Protein AF-A0A2V6X516-F1 (afdb_monomer)

Nearest PDB structures (foldseek):
  6azo-assembly1_D  TM=8.267E-01  e=1.618E-08  Rhizobium johnstonii 3841
  6azs-assembly1_A  TM=8.237E-01  e=2.943E-08  Rhizobium johnstonii 3841
  6azn-assembly1_C  TM=8.284E-01  e=4.102E-08  Rhizobium johnstonii 3841
  6azn-assembly1_B  TM=8.253E-01  e=7.971E-08  Rhizobium johnstonii 3841
  5bk6-assembly1_A  TM=8.211E-01  e=1.449E-07  Rhizobium johnstonii 3841

Solvent-accessible surface area (backbone atoms only — not comparable to full-atom values): 12148 Å² total; per-residue (Å²): 136,88,86,87,83,84,89,81,92,79,94,76,87,80,86,65,85,78,82,83,74,81,76,78,82,71,78,49,97,80,75,61,76,82,83,73,79,81,74,84,72,83,84,70,87,85,58,98,74,64,56,73,72,60,74,74,65,58,70,49,44,68,58,53,41,54,51,52,52,54,33,55,76,69,70,44,93,57,78,45,72,31,56,32,37,41,89,92,57,67,47,71,53,45,94,94,26,32,22,61,30,79,44,64,90,93,54,80,63,40,89,81,27,27,33,61,44,19,39,62,97,38,74,46,25,48,73,55,78,91,66,53,73,56,98,90,34,56,74,47,66,16,53,47,54,24,56,52,52,91,39,66,49,60,61,59,38,52,77,67,69,57,55,65,68,89,87,85,82,71,47,63,89,46,30,44,42,37,26,52,52,53,35,49,80,69,69,40,79

Mean predicted aligned error: 13.19 Å

Sequence (189 aa):
MTGGRRRWAGAMGATGPVPVTWRRIAMRPDGAQPRWGSARVPRGPNVPHRTRPAPPALEIVPVIRGLLDLFRAKRLPVMFTEFAYSPGAPVLIGRLHPEHLPAPPGAPRGFGLPSSSCLEGTPSAETVPALAPGPDEPVFRKRGYDGFAGTSLDGALRARGVTSLIVTGTMTDICVLATVIGALHREYR

Structure (mmCIF, N/CA/C/O backbone):
data_AF-A0A2V6X516-F1
#
_entry.id   AF-A0A2V6X516-F1
#
loop_
_atom_site.group_PDB
_atom_site.id
_atom_site.type_symbol
_atom_site.label_atom_id
_atom_site.label_alt_id
_atom_site.label_comp_id
_atom_site.label_asym_id
_atom_site.label_entity_id
_atom_site.label_seq_id
_atom_site.pdbx_PDB_ins_code
_atom_site.Cartn_x
_atom_site.Cartn_y
_atom_site.Cartn_z
_atom_site.occupancy
_atom_site.B_iso_or_equiv
_atom_site.auth_seq_id
_atom_site.auth_comp_id
_atom_site.auth_asym_id
_atom_site.auth_atom_id
_atom_site.pdbx_PDB_model_num
ATOM 1 N N . MET A 1 1 ? 14.926 -26.687 69.542 1.00 38.06 1 MET A N 1
ATOM 2 C CA . MET A 1 1 ? 13.502 -26.331 69.360 1.00 38.06 1 MET A CA 1
ATOM 3 C C . MET A 1 1 ? 13.361 -25.684 67.982 1.00 38.06 1 MET A C 1
ATOM 5 O O . MET A 1 1 ? 13.678 -24.519 67.838 1.00 38.06 1 MET A O 1
ATOM 9 N N . THR A 1 2 ? 13.307 -26.437 66.880 1.00 33.22 2 THR A N 1
ATOM 10 C CA . THR A 1 2 ? 12.115 -27.083 66.282 1.00 33.22 2 THR A CA 1
ATOM 11 C C . THR A 1 2 ? 10.932 -26.134 66.093 1.00 33.22 2 THR A C 1
ATOM 13 O O . THR A 1 2 ? 10.251 -25.795 67.053 1.00 33.22 2 THR A O 1
ATOM 16 N N . GLY A 1 3 ? 10.653 -25.786 64.836 1.00 30.47 3 GLY A N 1
ATOM 17 C CA . GLY A 1 3 ? 9.454 -25.058 64.427 1.00 30.47 3 GLY A CA 1
ATOM 18 C C . GLY A 1 3 ? 9.331 -25.000 62.907 1.00 30.47 3 GLY A C 1
ATOM 19 O O . GLY A 1 3 ? 9.413 -23.932 62.319 1.00 30.47 3 GLY A O 1
ATOM 20 N N . GLY A 1 4 ? 9.213 -26.161 62.259 1.00 33.81 4 GLY A N 1
ATOM 21 C CA . GLY A 1 4 ? 8.954 -26.243 60.823 1.00 33.81 4 GLY A CA 1
ATOM 22 C C . GLY A 1 4 ? 7.476 -26.060 60.475 1.00 33.81 4 GLY A 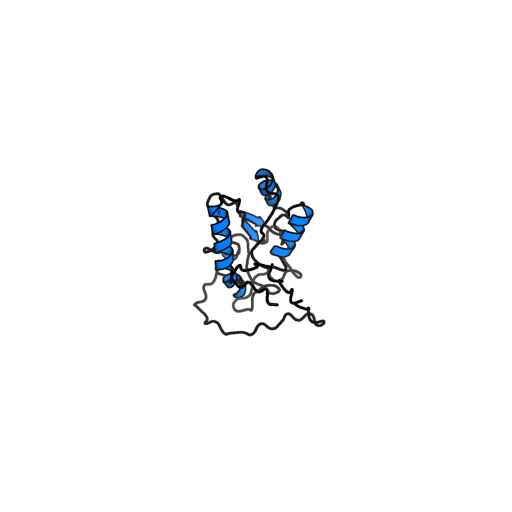C 1
ATOM 23 O O . GLY A 1 4 ? 6.601 -26.339 61.291 1.00 33.81 4 GLY A O 1
ATOM 24 N N . ARG A 1 5 ? 7.203 -25.707 59.216 1.00 33.00 5 ARG A N 1
ATOM 25 C CA . ARG A 1 5 ? 6.051 -26.212 58.454 1.00 33.00 5 ARG A CA 1
ATOM 26 C C . ARG A 1 5 ? 6.356 -26.131 56.952 1.00 33.00 5 ARG A C 1
ATOM 28 O O . ARG A 1 5 ? 6.861 -25.134 56.457 1.00 33.00 5 ARG A O 1
ATOM 35 N N . ARG A 1 6 ? 6.126 -27.258 56.275 1.00 34.84 6 ARG A N 1
ATOM 36 C CA . ARG A 1 6 ? 6.334 -27.516 54.839 1.00 34.84 6 ARG A CA 1
ATOM 37 C C . ARG A 1 6 ? 5.161 -26.981 53.995 1.00 34.84 6 ARG A C 1
ATOM 39 O O . ARG A 1 6 ? 4.090 -26.768 54.559 1.00 34.84 6 ARG A O 1
ATOM 46 N N . ARG A 1 7 ? 5.354 -27.086 52.660 1.00 30.39 7 ARG A N 1
ATOM 47 C CA . ARG A 1 7 ? 4.368 -27.355 51.571 1.00 30.39 7 ARG A CA 1
ATOM 48 C C . ARG A 1 7 ? 3.740 -26.080 50.949 1.00 30.39 7 ARG A C 1
ATOM 50 O O . ARG A 1 7 ? 3.438 -25.168 51.695 1.00 30.39 7 ARG A O 1
ATOM 57 N N . TRP A 1 8 ? 3.535 -25.890 49.634 1.00 24.59 8 TRP A N 1
ATOM 58 C CA . TRP A 1 8 ? 3.451 -26.740 48.427 1.00 24.59 8 TRP A CA 1
ATOM 59 C C . TRP A 1 8 ? 3.926 -25.986 47.161 1.00 24.59 8 TRP A C 1
ATOM 61 O O . TRP A 1 8 ? 3.957 -24.760 47.135 1.00 24.59 8 TRP A O 1
ATOM 71 N N . ALA A 1 9 ? 4.229 -26.746 46.104 1.00 33.12 9 ALA A N 1
ATOM 72 C CA . ALA A 1 9 ? 4.441 -26.282 44.734 1.00 33.12 9 ALA A CA 1
ATOM 73 C C . ALA A 1 9 ? 3.204 -25.590 44.126 1.00 33.12 9 ALA A C 1
ATOM 75 O O . ALA A 1 9 ? 2.074 -26.012 44.361 1.00 33.12 9 ALA A O 1
ATOM 76 N N . GLY A 1 10 ? 3.444 -24.589 43.276 1.00 25.62 10 GLY A N 1
ATOM 77 C CA . GLY A 1 10 ? 2.446 -23.961 42.415 1.00 25.62 10 GLY A CA 1
ATOM 78 C C . GLY A 1 10 ? 3.131 -23.323 41.210 1.00 25.62 10 GLY A C 1
ATOM 79 O O . GLY A 1 10 ? 3.812 -22.310 41.338 1.00 25.62 10 GLY A O 1
ATOM 80 N N . ALA A 1 11 ? 2.984 -23.955 40.049 1.00 35.28 11 ALA A N 1
ATOM 81 C CA . ALA A 1 11 ? 3.363 -23.399 38.763 1.00 35.28 11 ALA A CA 1
ATOM 82 C C . ALA A 1 11 ? 2.444 -22.218 38.424 1.00 35.28 11 ALA A C 1
ATOM 84 O O . ALA A 1 11 ? 1.234 -22.400 38.346 1.00 35.28 11 ALA A O 1
ATOM 85 N N . MET A 1 12 ? 3.011 -21.040 38.169 1.00 28.19 12 MET A N 1
ATOM 86 C CA . MET A 1 12 ? 2.361 -19.986 37.390 1.00 28.19 12 MET A CA 1
ATOM 87 C C . MET A 1 12 ? 3.425 -19.299 36.539 1.00 28.19 12 MET A C 1
ATOM 89 O O . MET A 1 12 ? 4.363 -18.690 37.050 1.00 28.19 12 MET A O 1
ATOM 93 N N . GLY A 1 13 ? 3.300 -19.487 35.225 1.00 29.80 13 GLY A N 1
ATOM 94 C CA . GLY A 1 13 ? 4.171 -18.900 34.222 1.00 29.80 13 GLY A CA 1
ATOM 95 C C . GLY A 1 13 ? 4.079 -17.381 34.252 1.00 29.80 13 GLY A C 1
ATOM 96 O O . GLY A 1 13 ? 3.018 -16.806 34.025 1.00 29.80 13 GLY A O 1
ATOM 97 N N . ALA A 1 14 ? 5.214 -16.737 34.501 1.00 29.64 14 ALA A N 1
ATOM 98 C CA . ALA A 1 14 ? 5.378 -15.322 34.243 1.00 29.64 14 ALA A CA 1
ATOM 99 C C . ALA A 1 14 ? 5.600 -15.132 32.736 1.00 29.64 14 ALA A C 1
ATOM 101 O O . ALA A 1 14 ? 6.703 -15.315 32.221 1.00 29.64 14 ALA A O 1
ATOM 102 N N . THR A 1 15 ? 4.539 -14.772 32.017 1.00 34.28 15 THR A N 1
ATOM 103 C CA . THR A 1 15 ? 4.627 -14.127 30.704 1.00 34.28 15 THR A CA 1
ATOM 104 C C . THR A 1 15 ? 5.209 -12.727 30.893 1.00 34.28 15 THR A C 1
ATOM 106 O O . THR A 1 15 ? 4.479 -11.748 31.035 1.00 34.28 15 THR A O 1
ATOM 109 N N . GLY A 1 16 ? 6.537 -12.640 30.953 1.00 27.16 16 GLY A N 1
ATOM 110 C CA . GLY A 1 16 ? 7.256 -11.388 30.731 1.00 27.16 16 GLY A CA 1
ATOM 111 C C . GLY A 1 16 ? 7.340 -11.085 29.229 1.00 27.16 16 GLY A C 1
ATOM 112 O O . GLY A 1 16 ? 7.326 -12.020 28.422 1.00 27.16 16 GLY A O 1
ATOM 113 N N . PRO A 1 17 ? 7.419 -9.807 28.818 1.00 28.52 17 PRO A N 1
ATOM 114 C CA . PRO A 1 17 ? 7.632 -9.461 27.420 1.00 28.52 17 PRO A CA 1
ATOM 115 C C . PRO A 1 17 ? 8.964 -10.052 26.950 1.00 28.52 17 PRO A C 1
ATOM 117 O O . PRO A 1 17 ? 10.015 -9.794 27.536 1.00 28.52 17 PRO A O 1
ATOM 120 N N . VAL A 1 18 ? 8.915 -10.858 25.889 1.00 26.59 18 VAL A N 1
ATOM 121 C CA . VAL A 1 18 ? 10.116 -11.335 25.200 1.00 26.59 18 VAL A CA 1
ATOM 122 C C . VAL A 1 18 ? 10.812 -10.102 24.618 1.00 26.59 18 VAL A C 1
ATOM 124 O O . VAL A 1 18 ? 10.198 -9.396 23.813 1.00 26.59 18 VAL A O 1
ATOM 127 N N . PRO A 1 19 ? 12.060 -9.789 25.006 1.00 21.89 19 PRO A N 1
ATOM 128 C CA . PRO A 1 19 ? 12.754 -8.641 24.452 1.00 21.89 19 PRO A CA 1
ATOM 129 C C . PRO A 1 19 ? 13.038 -8.912 22.972 1.00 21.89 19 PRO A C 1
ATOM 131 O O . PRO A 1 19 ? 13.861 -9.762 22.624 1.00 21.89 19 PRO A O 1
ATOM 134 N N . VAL A 1 20 ? 12.357 -8.178 22.089 1.00 23.97 20 VAL A N 1
ATOM 135 C CA . VAL A 1 20 ? 12.722 -8.100 20.673 1.00 23.97 20 VAL A CA 1
ATOM 136 C C . VAL A 1 20 ? 14.050 -7.354 20.612 1.00 23.97 20 VAL A C 1
ATOM 138 O O . VAL A 1 20 ? 14.120 -6.128 20.675 1.00 23.97 20 VAL A O 1
ATOM 141 N N . THR A 1 21 ? 15.138 -8.115 20.568 1.00 20.05 21 THR A N 1
ATOM 142 C CA . THR A 1 21 ? 16.471 -7.573 20.338 1.00 20.05 21 THR A CA 1
ATOM 143 C C . THR A 1 21 ? 16.553 -7.131 18.883 1.00 20.05 21 THR A C 1
ATOM 145 O O . THR A 1 21 ? 16.618 -7.941 17.960 1.00 20.05 21 THR A O 1
ATOM 148 N N . TRP A 1 22 ? 16.540 -5.816 18.670 1.00 20.36 22 TRP A N 1
ATOM 149 C CA . TRP A 1 22 ? 16.848 -5.201 17.386 1.00 20.36 22 TRP A CA 1
ATOM 150 C C . TRP A 1 22 ? 18.285 -5.566 16.998 1.00 20.36 22 TRP A C 1
ATOM 152 O O . TRP A 1 22 ? 19.245 -4.940 17.451 1.00 20.36 22 TRP A O 1
ATOM 162 N N . ARG A 1 23 ? 18.472 -6.589 16.156 1.00 19.64 23 ARG A N 1
ATOM 163 C CA . ARG A 1 23 ? 19.748 -6.758 15.455 1.00 19.64 23 ARG A CA 1
ATOM 164 C C . ARG A 1 23 ? 19.853 -5.618 14.452 1.00 19.64 23 ARG A C 1
ATOM 166 O O . ARG A 1 23 ? 19.222 -5.645 13.403 1.00 19.64 23 ARG A O 1
ATOM 173 N N . ARG A 1 24 ? 20.638 -4.601 14.809 1.00 20.72 24 ARG A N 1
ATOM 174 C CA . ARG A 1 24 ? 21.090 -3.528 13.920 1.00 20.72 24 ARG A CA 1
ATOM 175 C C . ARG A 1 24 ? 21.646 -4.172 12.642 1.00 20.72 24 ARG A C 1
ATOM 177 O O . ARG A 1 24 ? 22.751 -4.709 12.660 1.00 20.72 24 ARG A O 1
ATOM 184 N N . ILE A 1 25 ? 20.885 -4.143 11.547 1.00 26.91 25 ILE A N 1
ATOM 185 C CA . ILE A 1 25 ? 21.425 -4.395 10.209 1.00 26.91 25 ILE A CA 1
ATOM 186 C C . ILE A 1 25 ? 22.250 -3.150 9.889 1.00 26.91 25 ILE A C 1
ATOM 188 O O . ILE A 1 25 ? 21.736 -2.146 9.408 1.00 26.91 25 ILE A O 1
ATOM 192 N N . ALA A 1 26 ? 23.517 -3.164 10.299 1.00 23.41 26 ALA A N 1
ATOM 193 C CA . ALA A 1 26 ? 24.451 -2.114 9.940 1.00 23.41 26 ALA A CA 1
ATOM 194 C C . ALA A 1 26 ? 24.640 -2.152 8.418 1.00 23.41 26 ALA A C 1
ATOM 196 O O . ALA A 1 26 ? 25.063 -3.174 7.873 1.00 23.41 26 ALA A O 1
ATOM 197 N N . MET A 1 27 ? 24.325 -1.047 7.738 1.00 23.45 27 MET A N 1
ATOM 198 C CA . MET A 1 27 ? 24.810 -0.827 6.378 1.00 23.45 27 MET A CA 1
ATOM 199 C C . MET A 1 27 ? 26.336 -0.847 6.426 1.00 23.45 27 MET A C 1
ATOM 201 O O . MET A 1 27 ? 26.950 -0.175 7.260 1.00 23.45 27 MET A O 1
ATOM 205 N N . ARG A 1 28 ? 26.953 -1.646 5.557 1.00 25.86 28 ARG A N 1
ATOM 206 C CA . ARG A 1 28 ? 28.399 -1.588 5.359 1.00 25.86 28 ARG A CA 1
ATOM 207 C C . ARG A 1 28 ? 28.744 -0.204 4.785 1.00 25.86 28 ARG A C 1
ATOM 209 O O . ARG A 1 28 ? 27.983 0.312 3.965 1.00 25.86 28 ARG A O 1
ATOM 216 N N . PRO A 1 29 ? 29.880 0.397 5.175 1.00 26.97 29 PRO A N 1
ATOM 217 C CA . PRO A 1 29 ? 30.290 1.720 4.693 1.00 26.97 29 PRO A CA 1
ATOM 218 C C . PRO A 1 29 ? 30.561 1.778 3.174 1.00 26.97 29 PRO A C 1
ATOM 220 O O . PRO A 1 29 ? 30.791 2.857 2.644 1.00 26.97 29 PRO A O 1
ATOM 223 N N . ASP A 1 30 ? 30.510 0.641 2.472 1.00 36.25 30 ASP A N 1
ATOM 224 C CA . ASP A 1 30 ? 30.672 0.501 1.020 1.00 36.25 30 ASP A CA 1
ATOM 225 C C . ASP A 1 30 ? 29.344 0.582 0.230 1.00 36.25 30 ASP A C 1
ATOM 227 O O . ASP A 1 30 ? 29.356 0.491 -0.997 1.00 36.25 30 ASP A O 1
ATOM 231 N N . GLY A 1 31 ? 28.193 0.745 0.900 1.00 32.41 31 GLY A N 1
ATOM 232 C CA . GLY A 1 31 ? 26.881 0.840 0.245 1.00 32.41 31 GLY A CA 1
ATOM 233 C C . GLY A 1 31 ? 26.399 -0.461 -0.414 1.00 32.41 31 GLY A C 1
ATOM 234 O O . GLY A 1 31 ? 25.377 -0.460 -1.102 1.00 32.41 31 GLY A O 1
ATOM 235 N N . ALA A 1 32 ? 27.096 -1.584 -0.209 1.00 30.55 32 ALA A N 1
ATOM 236 C CA . ALA A 1 32 ? 26.702 -2.866 -0.773 1.00 30.55 32 ALA A CA 1
ATOM 237 C C . ALA A 1 32 ? 25.603 -3.526 0.078 1.00 30.55 32 ALA A C 1
ATOM 239 O O . ALA A 1 32 ? 25.785 -3.806 1.266 1.00 30.55 32 ALA A O 1
ATOM 240 N N . GLN A 1 33 ? 24.464 -3.825 -0.554 1.00 38.44 33 GLN A N 1
ATOM 241 C CA . GLN A 1 33 ? 23.418 -4.669 0.031 1.00 38.44 33 GLN A CA 1
ATOM 242 C C . GLN A 1 33 ? 23.998 -6.052 0.395 1.00 38.44 33 GLN A C 1
ATOM 244 O O . GLN A 1 33 ? 24.842 -6.577 -0.345 1.00 38.44 33 GLN A O 1
ATOM 249 N N . PRO A 1 34 ? 23.567 -6.679 1.506 1.00 32.03 34 PRO A N 1
ATOM 250 C CA . PRO A 1 34 ? 24.031 -8.012 1.868 1.00 32.03 34 PRO A CA 1
ATOM 251 C C . PRO A 1 34 ? 23.722 -9.008 0.742 1.00 32.03 34 PRO A C 1
ATOM 253 O O . PRO A 1 34 ? 22.620 -9.044 0.193 1.00 32.03 34 PRO A O 1
ATOM 256 N N . ARG A 1 35 ? 24.714 -9.830 0.384 1.00 26.64 35 ARG A N 1
ATOM 257 C CA . ARG A 1 35 ? 24.535 -10.911 -0.591 1.00 26.64 35 ARG A CA 1
ATOM 258 C C . ARG A 1 35 ? 23.676 -12.005 0.038 1.00 26.64 35 ARG A C 1
ATOM 260 O O . ARG A 1 35 ? 24.178 -12.837 0.788 1.00 26.64 35 ARG A O 1
ATOM 267 N N . TRP A 1 36 ? 22.387 -12.000 -0.276 1.0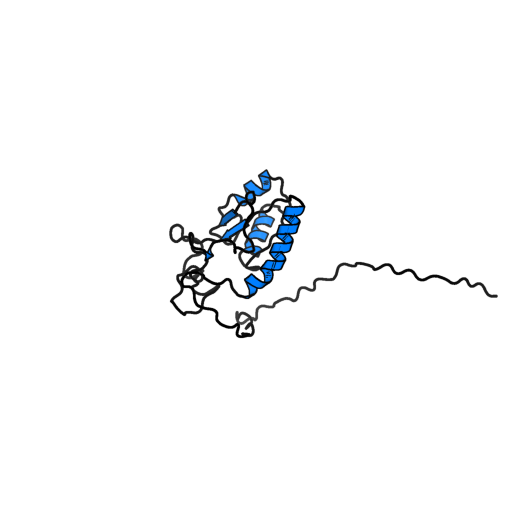0 35.69 36 TRP A N 1
ATOM 268 C CA . TRP A 1 36 ? 21.479 -13.092 0.055 1.00 35.69 36 TRP A CA 1
ATOM 269 C C . TRP A 1 36 ? 21.910 -14.344 -0.714 1.00 35.69 36 TRP A C 1
ATOM 271 O O . TRP A 1 36 ? 21.997 -14.328 -1.944 1.00 35.69 36 TRP A O 1
ATOM 281 N N . GLY A 1 37 ? 22.241 -15.415 0.010 1.00 26.86 37 GLY A N 1
ATOM 282 C CA . GLY A 1 37 ? 22.649 -16.685 -0.581 1.00 26.86 37 GLY A CA 1
ATOM 283 C C . GLY A 1 37 ? 21.589 -17.189 -1.558 1.00 26.86 37 GLY A C 1
ATOM 284 O O . GLY A 1 37 ? 20.434 -17.394 -1.193 1.00 26.86 37 GLY A O 1
ATOM 285 N N . SER A 1 38 ? 21.974 -17.377 -2.819 1.00 31.70 38 SER A N 1
ATOM 286 C CA . SER A 1 38 ? 21.095 -17.891 -3.862 1.00 31.70 38 SER A CA 1
ATOM 287 C C . SER A 1 38 ? 20.866 -19.392 -3.666 1.00 31.70 38 SER A C 1
ATOM 289 O O . SER A 1 38 ? 21.547 -20.217 -4.281 1.00 31.70 38 SER A O 1
ATOM 291 N N . ALA A 1 39 ? 19.898 -19.772 -2.835 1.00 29.33 39 ALA A N 1
ATOM 292 C CA . ALA A 1 39 ? 19.296 -21.091 -2.970 1.00 29.33 39 ALA A CA 1
ATOM 293 C C . ALA A 1 39 ? 18.540 -21.111 -4.310 1.00 29.33 39 ALA A C 1
ATOM 295 O O . ALA A 1 39 ? 17.608 -20.336 -4.532 1.00 29.33 39 ALA A O 1
ATOM 296 N N . ARG A 1 40 ? 19.000 -21.940 -5.255 1.00 27.33 40 ARG A N 1
ATOM 297 C CA . ARG A 1 40 ? 18.367 -22.109 -6.569 1.00 27.33 40 ARG A CA 1
ATOM 298 C C . ARG A 1 40 ? 16.970 -22.705 -6.376 1.00 27.33 40 ARG A C 1
ATOM 300 O O . ARG A 1 40 ? 16.833 -23.907 -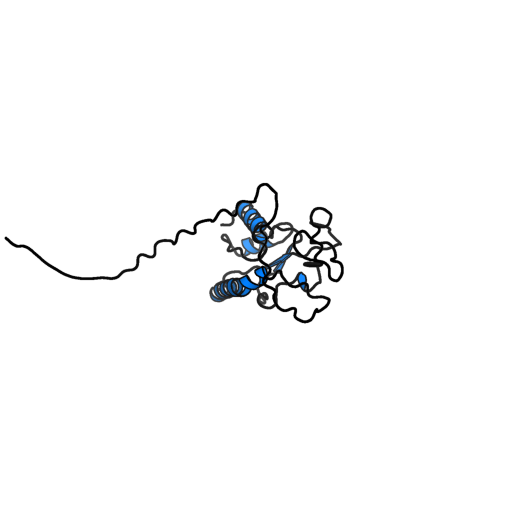6.186 1.00 27.33 40 ARG A O 1
ATOM 307 N N . VAL A 1 41 ? 15.939 -21.869 -6.449 1.00 37.06 41 VAL A N 1
ATOM 308 C CA . VAL A 1 41 ? 14.550 -22.327 -6.581 1.00 37.06 41 VAL A CA 1
ATOM 309 C C . VAL A 1 41 ? 14.345 -22.832 -8.020 1.00 37.06 41 VAL A C 1
ATOM 311 O O . VAL A 1 41 ? 14.756 -22.129 -8.952 1.00 37.06 41 VAL A O 1
ATOM 314 N N . PRO A 1 42 ? 13.742 -24.017 -8.245 1.00 28.92 42 PRO A N 1
ATOM 315 C CA . PRO A 1 42 ? 13.480 -24.529 -9.589 1.00 28.92 42 PRO A CA 1
ATOM 316 C C . PRO A 1 42 ? 12.663 -23.536 -10.429 1.00 28.92 42 PRO A C 1
ATOM 318 O O . PRO A 1 42 ? 11.680 -22.959 -9.958 1.00 28.92 42 PRO A O 1
ATOM 321 N N . ARG A 1 43 ? 13.078 -23.320 -11.682 1.00 33.22 43 ARG A N 1
ATOM 322 C CA . ARG A 1 43 ? 12.382 -22.437 -12.628 1.00 33.22 43 ARG A CA 1
ATOM 323 C C . ARG A 1 43 ? 11.125 -23.141 -13.149 1.00 33.22 43 ARG A C 1
ATOM 325 O O . ARG A 1 43 ? 11.236 -24.093 -13.912 1.00 33.22 43 ARG A O 1
ATOM 332 N N . GLY A 1 44 ? 9.947 -22.668 -12.744 1.00 35.28 44 GLY A N 1
ATOM 333 C CA . GLY A 1 44 ? 8.682 -22.992 -13.416 1.00 35.28 44 GLY A CA 1
ATOM 334 C C . GLY A 1 44 ? 8.556 -22.277 -14.774 1.00 35.28 44 GLY A C 1
ATOM 335 O O . GLY A 1 44 ? 9.359 -21.383 -15.062 1.00 35.28 44 GLY A O 1
ATOM 336 N N . PRO A 1 45 ? 7.576 -22.653 -15.617 1.00 30.75 45 PRO A N 1
ATOM 337 C CA . PRO A 1 45 ? 7.423 -22.103 -16.962 1.00 30.75 45 PRO A CA 1
ATOM 338 C C . PRO A 1 45 ? 7.208 -20.582 -16.945 1.00 30.75 45 PRO A C 1
ATOM 340 O O . PRO A 1 45 ? 6.468 -20.036 -16.127 1.00 30.75 45 PRO A O 1
ATOM 343 N N . ASN A 1 46 ? 7.899 -19.904 -17.860 1.00 35.81 46 ASN A N 1
ATOM 344 C CA . ASN A 1 46 ? 7.935 -18.452 -17.996 1.00 35.81 46 ASN A CA 1
ATOM 345 C C . ASN A 1 46 ? 6.638 -17.963 -18.669 1.00 35.81 46 ASN A C 1
ATOM 347 O O . ASN A 1 46 ? 6.436 -18.223 -19.852 1.00 35.81 46 ASN A O 1
ATOM 351 N N . VAL A 1 47 ? 5.752 -17.282 -17.933 1.00 35.62 47 VAL A N 1
ATOM 352 C CA . VAL A 1 47 ? 4.516 -16.695 -18.489 1.00 35.62 47 VAL A CA 1
ATOM 353 C C . VAL A 1 47 ? 4.759 -15.202 -18.757 1.00 35.62 47 VAL A C 1
ATOM 355 O O . VAL A 1 47 ? 5.082 -14.476 -17.815 1.00 35.62 47 VAL A O 1
ATOM 358 N N . PRO A 1 48 ? 4.602 -14.711 -20.002 1.00 34.84 48 PRO A N 1
ATOM 359 C CA . PRO A 1 48 ? 5.205 -13.452 -20.463 1.00 34.84 48 PRO A CA 1
ATOM 360 C C . PRO A 1 48 ? 4.701 -12.145 -19.816 1.00 34.84 48 PRO A C 1
ATOM 362 O O . PRO A 1 48 ? 5.292 -11.097 -20.063 1.00 34.84 48 PRO A O 1
ATOM 365 N N . HIS A 1 49 ? 3.691 -12.172 -18.939 1.00 39.75 49 HIS A N 1
ATOM 366 C CA . HIS A 1 49 ? 3.096 -10.955 -18.353 1.00 39.75 49 HIS A CA 1
ATOM 367 C C . HIS A 1 49 ? 2.913 -10.983 -16.829 1.00 39.75 49 HIS A C 1
ATOM 369 O O . HIS A 1 49 ? 2.329 -10.062 -16.264 1.00 39.75 49 HIS A O 1
ATOM 375 N N . ARG A 1 50 ? 3.426 -12.008 -16.137 1.00 41.12 50 ARG A N 1
ATOM 376 C CA . ARG A 1 50 ? 3.485 -12.010 -14.668 1.00 41.12 50 ARG A CA 1
ATOM 377 C C . ARG A 1 50 ? 4.895 -11.664 -14.224 1.00 41.12 50 ARG A C 1
ATOM 379 O O . ARG A 1 50 ? 5.783 -12.514 -14.265 1.00 41.12 50 ARG A O 1
ATOM 386 N N . THR A 1 51 ? 5.118 -10.439 -13.762 1.00 54.75 51 THR A N 1
ATOM 387 C CA . THR A 1 51 ? 6.286 -10.206 -12.914 1.00 54.75 51 THR A CA 1
ATOM 388 C C . THR A 1 51 ? 6.040 -10.925 -11.594 1.00 54.75 51 THR A C 1
ATOM 390 O O . THR A 1 51 ? 5.005 -10.773 -10.944 1.00 54.75 51 THR A O 1
ATOM 393 N N . ARG A 1 52 ? 6.955 -11.831 -11.248 1.00 47.81 52 ARG A N 1
ATOM 394 C CA . ARG A 1 52 ? 6.867 -12.573 -9.995 1.00 47.81 52 ARG A CA 1
ATOM 395 C C . ARG A 1 52 ? 7.234 -11.615 -8.863 1.00 47.81 52 ARG A C 1
ATOM 397 O O . ARG A 1 52 ? 8.272 -10.960 -8.984 1.00 47.81 52 ARG A O 1
ATOM 404 N N . PRO A 1 53 ? 6.467 -11.567 -7.762 1.00 56.94 53 PRO A N 1
ATOM 405 C CA . PRO A 1 53 ? 6.926 -10.882 -6.566 1.00 56.94 53 PRO A CA 1
ATOM 406 C C . PRO A 1 53 ? 8.306 -11.417 -6.173 1.00 56.94 53 PRO A C 1
ATOM 408 O O . PRO A 1 53 ? 8.618 -12.595 -6.411 1.00 56.94 53 PRO A O 1
ATOM 411 N N . ALA A 1 54 ? 9.143 -10.560 -5.588 1.00 56.12 54 ALA A N 1
ATOM 412 C CA . ALA A 1 54 ? 10.422 -11.005 -5.052 1.00 56.12 54 ALA A CA 1
ATOM 413 C C . ALA A 1 54 ? 10.171 -12.214 -4.121 1.00 56.12 54 ALA A C 1
ATOM 415 O O . ALA A 1 54 ? 9.232 -12.155 -3.329 1.00 56.12 54 ALA A O 1
ATOM 416 N N . PRO A 1 55 ? 10.948 -13.313 -4.213 1.00 52.62 55 PRO A N 1
ATOM 417 C CA . PRO A 1 55 ? 10.712 -14.524 -3.421 1.00 52.62 55 PRO A CA 1
ATOM 418 C C . PRO A 1 55 ? 10.434 -14.263 -1.922 1.00 52.62 55 PRO A C 1
ATOM 420 O O . PRO A 1 55 ? 9.448 -14.809 -1.430 1.00 52.62 55 PRO A O 1
ATOM 423 N N . PRO A 1 56 ? 11.161 -13.351 -1.237 1.00 64.94 56 PRO A N 1
ATOM 424 C CA . PRO A 1 56 ? 10.886 -13.020 0.166 1.00 64.94 56 PRO A CA 1
ATOM 425 C C . PRO A 1 56 ? 9.508 -12.381 0.416 1.00 64.94 56 PRO A C 1
ATOM 427 O O . PRO A 1 56 ? 8.940 -12.521 1.493 1.00 64.94 56 PRO A O 1
ATOM 430 N N . ALA A 1 57 ? 8.930 -11.690 -0.572 1.00 71.50 57 ALA A N 1
ATOM 431 C CA . ALA A 1 57 ? 7.628 -11.035 -0.430 1.00 71.50 57 ALA A CA 1
ATOM 432 C C . ALA A 1 57 ? 6.454 -12.029 -0.440 1.00 71.50 57 ALA A C 1
ATOM 434 O O . ALA A 1 57 ? 5.381 -11.709 0.063 1.00 71.50 57 ALA A O 1
ATOM 435 N N . LEU A 1 58 ? 6.632 -13.235 -0.993 1.00 81.00 58 LEU A N 1
ATOM 436 C CA . LEU A 1 58 ? 5.606 -14.280 -0.921 1.00 81.00 58 LEU A CA 1
ATOM 437 C C . LEU A 1 58 ? 5.629 -15.023 0.419 1.00 81.00 58 LEU A C 1
ATOM 439 O O . LEU A 1 58 ? 4.594 -15.521 0.851 1.00 81.00 58 LEU A O 1
ATOM 443 N N . GLU A 1 59 ? 6.775 -15.062 1.100 1.00 88.56 59 GLU A N 1
ATOM 444 C CA . GLU A 1 59 ? 6.929 -15.754 2.388 1.00 88.56 59 GLU A CA 1
ATOM 445 C C . GLU A 1 59 ? 6.099 -15.108 3.505 1.00 88.56 59 GLU A C 1
ATOM 447 O O . GLU A 1 59 ? 5.649 -15.794 4.419 1.00 88.56 59 GLU A O 1
ATOM 452 N N . ILE A 1 60 ? 5.823 -13.804 3.405 1.00 90.69 60 ILE A N 1
ATOM 453 C CA . ILE A 1 60 ? 5.002 -13.074 4.383 1.00 90.69 60 ILE A CA 1
ATOM 454 C C . ILE A 1 60 ? 3.492 -13.211 4.137 1.00 90.69 60 ILE A C 1
ATOM 456 O O . ILE A 1 60 ? 2.696 -12.833 4.998 1.00 90.69 60 ILE A O 1
ATOM 460 N N . VAL A 1 61 ? 3.068 -13.767 2.994 1.00 94.62 61 VAL A N 1
ATOM 461 C CA . VAL A 1 61 ? 1.646 -13.870 2.619 1.00 94.62 61 VAL A CA 1
ATOM 462 C C . VAL A 1 61 ? 0.811 -14.624 3.664 1.00 94.62 61 VAL A C 1
ATOM 464 O O . VAL A 1 61 ? -0.232 -14.090 4.043 1.00 94.62 61 VAL A O 1
ATOM 467 N N . PRO A 1 62 ? 1.225 -15.794 4.194 1.00 95.94 62 PRO A N 1
ATOM 468 C CA . PRO A 1 62 ? 0.447 -16.495 5.219 1.00 95.94 62 PRO A CA 1
ATOM 469 C C . PRO A 1 62 ? 0.278 -15.685 6.512 1.00 95.94 62 PRO A C 1
ATOM 471 O O . PRO A 1 62 ? -0.768 -15.750 7.153 1.00 95.94 62 PRO A O 1
ATOM 474 N N . VAL A 1 63 ? 1.280 -14.879 6.879 1.00 95.62 63 VAL A N 1
ATOM 475 C CA . VAL A 1 63 ? 1.228 -14.025 8.076 1.00 95.62 63 VAL A CA 1
ATOM 476 C C . VAL A 1 63 ? 0.249 -12.870 7.870 1.00 95.62 63 VAL A C 1
ATOM 478 O O . VAL A 1 63 ? -0.602 -12.626 8.724 1.00 95.62 63 VAL A O 1
ATOM 481 N N . ILE A 1 64 ? 0.314 -12.195 6.717 1.00 96.62 64 ILE A N 1
ATOM 482 C CA . ILE A 1 64 ? -0.637 -11.127 6.369 1.00 96.62 64 ILE A CA 1
ATOM 483 C C . ILE A 1 64 ? -2.058 -11.689 6.295 1.00 96.62 64 ILE A C 1
ATOM 485 O O . ILE A 1 64 ? -2.988 -11.071 6.805 1.00 96.62 64 ILE A O 1
ATOM 489 N N . ARG A 1 65 ? -2.227 -12.884 5.721 1.00 97.62 65 ARG A N 1
ATOM 490 C CA . ARG A 1 65 ? -3.509 -13.591 5.676 1.00 97.62 65 ARG A CA 1
ATOM 491 C C . ARG A 1 65 ? -4.089 -13.793 7.077 1.00 97.62 65 ARG A C 1
ATOM 493 O O . ARG A 1 65 ? -5.229 -13.404 7.301 1.00 97.62 65 ARG A O 1
ATOM 500 N N . GLY A 1 66 ? -3.293 -14.273 8.034 1.00 97.62 66 GLY A N 1
ATOM 501 C CA . GLY A 1 66 ? -3.732 -14.411 9.427 1.00 97.62 66 GLY A CA 1
ATOM 502 C C . GLY A 1 66 ? -4.160 -13.086 10.075 1.00 97.62 66 GLY A C 1
ATOM 503 O O . GLY A 1 66 ? -5.158 -13.049 10.794 1.00 97.62 66 GLY A O 1
ATOM 504 N N . LEU A 1 67 ? -3.458 -11.981 9.790 1.00 96.69 67 LEU A N 1
ATOM 505 C CA . LEU A 1 67 ? -3.854 -10.646 10.264 1.00 96.69 67 LEU A CA 1
ATOM 506 C C . LEU A 1 67 ? -5.174 -10.182 9.640 1.00 96.69 67 LEU A C 1
ATOM 508 O O . LEU A 1 67 ? -6.041 -9.678 10.353 1.00 96.69 67 LEU A O 1
ATOM 512 N N . LEU A 1 68 ? -5.345 -10.375 8.331 1.00 97.38 68 LEU A N 1
ATOM 513 C CA . LEU A 1 68 ? -6.587 -10.041 7.636 1.00 97.38 68 LEU A CA 1
ATOM 514 C C . LEU A 1 68 ? -7.764 -10.821 8.219 1.00 97.38 68 LEU A C 1
ATOM 516 O O . LEU A 1 68 ? -8.805 -10.236 8.509 1.00 97.38 68 LEU A O 1
ATOM 520 N N . ASP A 1 69 ? -7.591 -12.120 8.443 1.00 97.69 69 ASP A N 1
ATOM 521 C CA . ASP A 1 69 ? -8.648 -12.974 8.978 1.00 97.69 69 ASP A CA 1
ATOM 522 C C . ASP A 1 69 ? -9.019 -12.562 10.413 1.00 97.69 69 ASP A C 1
ATOM 524 O O . ASP A 1 69 ? -10.202 -12.492 10.748 1.00 97.69 69 ASP A O 1
ATOM 528 N N . LEU A 1 70 ? -8.034 -12.178 11.236 1.00 97.69 70 LEU A N 1
ATOM 529 C CA . LEU A 1 70 ? -8.266 -11.625 12.574 1.00 97.69 70 LEU A CA 1
ATOM 530 C C . LEU A 1 70 ? -9.072 -10.317 12.534 1.00 97.69 70 LEU A C 1
ATOM 532 O O . LEU A 1 70 ? -10.009 -10.145 13.320 1.00 97.69 70 LEU A O 1
ATOM 536 N N . PHE A 1 71 ? -8.712 -9.392 11.641 1.00 97.25 71 PHE A N 1
ATOM 537 C CA . PHE A 1 71 ? -9.405 -8.109 11.499 1.00 97.25 71 PHE A CA 1
ATOM 538 C C . PHE A 1 71 ? -10.839 -8.309 11.015 1.00 97.25 71 PHE A C 1
ATOM 540 O O . PHE A 1 71 ? -11.771 -7.789 11.630 1.00 97.25 71 PHE A O 1
ATOM 547 N N . ARG A 1 72 ? -11.024 -9.139 9.984 1.00 96.69 72 ARG A N 1
ATOM 548 C CA . ARG A 1 72 ? -12.339 -9.493 9.435 1.00 96.69 72 ARG A CA 1
ATOM 549 C C . ARG A 1 72 ? -13.225 -10.158 10.488 1.00 96.69 72 ARG A C 1
ATOM 551 O O . ARG A 1 72 ? -14.367 -9.741 10.668 1.00 96.69 72 ARG A O 1
ATOM 558 N N . ALA A 1 73 ? -12.697 -11.120 11.249 1.00 97.75 73 ALA A N 1
ATOM 559 C CA . ALA A 1 73 ? -13.438 -11.792 12.321 1.00 97.75 73 ALA A CA 1
ATOM 560 C C . ALA A 1 73 ? -13.902 -10.818 13.418 1.00 97.75 73 ALA A C 1
ATOM 562 O O . ALA A 1 73 ? -14.999 -10.959 13.957 1.00 97.75 73 ALA A O 1
ATOM 563 N N . LYS A 1 74 ? -13.089 -9.801 13.725 1.00 97.25 74 LYS A N 1
ATOM 564 C CA . LYS A 1 74 ? -13.421 -8.740 14.688 1.00 97.25 74 LYS A CA 1
ATOM 565 C C . LYS A 1 74 ? -14.215 -7.579 14.078 1.00 97.25 74 LYS A C 1
ATOM 567 O O . LYS A 1 74 ? -14.523 -6.638 14.803 1.00 97.25 74 LYS A O 1
ATOM 572 N N . ARG A 1 75 ? -14.548 -7.637 12.781 1.00 95.50 75 ARG A N 1
ATOM 573 C CA . ARG A 1 75 ? -15.192 -6.551 12.017 1.00 95.50 75 ARG A CA 1
ATOM 574 C C . ARG A 1 75 ? -14.437 -5.222 12.132 1.00 95.50 75 ARG A C 1
ATOM 576 O O . ARG A 1 75 ? -15.042 -4.154 12.174 1.00 95.50 75 ARG A O 1
ATOM 583 N N . LEU A 1 76 ? -13.112 -5.300 12.220 1.00 95.56 76 LEU A N 1
ATOM 584 C CA . LEU A 1 76 ? -12.245 -4.131 12.204 1.00 95.56 76 LEU A CA 1
ATOM 585 C C . LEU A 1 76 ? -12.029 -3.668 10.757 1.00 95.56 76 LEU A C 1
ATOM 587 O O . LEU A 1 76 ? -11.982 -4.510 9.858 1.00 95.56 76 LEU A O 1
ATOM 591 N N . PRO A 1 77 ? -11.874 -2.355 10.515 1.00 95.81 77 PRO A N 1
ATOM 592 C CA . PRO A 1 77 ? -11.632 -1.845 9.174 1.00 95.81 77 PRO A CA 1
ATOM 593 C C . PRO A 1 77 ? -10.335 -2.394 8.567 1.00 95.81 77 PRO A C 1
ATOM 595 O O . PRO A 1 77 ? -9.296 -2.416 9.225 1.00 95.81 77 PRO A O 1
ATOM 598 N N . VAL A 1 78 ? -10.397 -2.785 7.294 1.00 97.75 78 VAL A N 1
ATOM 599 C CA . VAL A 1 78 ? -9.247 -3.223 6.496 1.00 97.75 78 VAL A CA 1
ATOM 600 C C . VAL A 1 78 ? -9.148 -2.331 5.263 1.00 97.75 78 VAL A C 1
ATOM 602 O O . VAL A 1 78 ? -10.139 -2.111 4.568 1.00 97.75 78 VAL A O 1
ATOM 605 N N . MET A 1 79 ? -7.950 -1.812 4.998 1.00 97.38 79 MET A N 1
ATOM 606 C CA . MET A 1 79 ? -7.666 -0.932 3.867 1.00 97.38 79 MET A CA 1
ATOM 607 C C . MET A 1 79 ? -6.460 -1.462 3.107 1.00 97.38 79 MET A C 1
ATOM 609 O O . MET A 1 79 ? -5.419 -1.739 3.703 1.00 97.38 79 MET A O 1
ATOM 613 N N . PHE A 1 80 ? -6.586 -1.559 1.790 1.00 98.31 80 PHE A N 1
ATOM 614 C CA . PHE A 1 80 ? -5.495 -1.976 0.919 1.00 98.31 80 PHE A CA 1
ATOM 615 C C . PHE A 1 80 ? -4.856 -0.762 0.268 1.00 98.31 80 PHE A C 1
ATOM 617 O O . PHE A 1 80 ? -5.537 0.200 -0.084 1.00 98.31 80 PHE A O 1
ATOM 624 N N . THR A 1 81 ? -3.544 -0.823 0.064 1.00 97.50 81 THR A N 1
ATOM 625 C CA . THR A 1 81 ? -2.852 0.130 -0.801 1.00 97.50 81 THR A CA 1
ATOM 626 C C . THR A 1 81 ? -2.162 -0.626 -1.920 1.00 97.50 81 THR A C 1
ATOM 628 O O . THR A 1 81 ? -1.499 -1.633 -1.682 1.00 97.50 81 THR A O 1
ATOM 631 N N . GLU A 1 82 ? -2.322 -0.133 -3.141 1.00 96.25 82 GLU A N 1
ATOM 632 C CA . GLU A 1 82 ? -1.689 -0.695 -4.331 1.00 96.25 82 GLU A CA 1
ATOM 633 C C . GLU A 1 82 ? -0.803 0.374 -4.943 1.00 96.25 82 GLU A C 1
ATOM 635 O O . GLU A 1 82 ? -1.265 1.459 -5.299 1.00 96.25 82 GLU A O 1
ATOM 640 N N . PHE A 1 83 ? 0.492 0.092 -5.031 1.00 94.38 83 PHE A N 1
ATOM 641 C CA . PHE A 1 83 ? 1.393 0.971 -5.752 1.00 94.38 83 PHE A CA 1
ATOM 642 C C . PHE A 1 83 ? 1.272 0.695 -7.247 1.00 94.38 83 PHE A C 1
ATOM 644 O O . PHE A 1 83 ? 1.524 -0.425 -7.688 1.00 94.38 83 PHE A O 1
ATOM 651 N N . ALA A 1 84 ? 0.927 1.725 -8.011 1.00 92.38 84 ALA A N 1
ATOM 652 C CA . ALA A 1 84 ? 0.883 1.663 -9.460 1.00 92.38 84 ALA A CA 1
ATOM 653 C C . ALA A 1 84 ? 1.512 2.933 -10.036 1.00 92.38 84 ALA A C 1
ATOM 655 O O . ALA A 1 84 ? 0.996 4.038 -9.840 1.00 92.38 84 ALA A O 1
ATOM 656 N N . TYR A 1 85 ? 2.627 2.784 -10.748 1.00 90.56 85 TYR A N 1
ATOM 657 C CA . TYR A 1 85 ? 3.181 3.882 -11.527 1.00 90.56 85 TYR A CA 1
ATOM 658 C C . TYR A 1 85 ? 2.466 3.970 -12.879 1.00 90.56 85 TYR A C 1
ATOM 660 O O . TYR A 1 85 ? 1.965 2.978 -13.415 1.00 90.56 85 TYR A O 1
ATOM 668 N N . SER A 1 86 ? 2.434 5.174 -13.444 1.00 87.94 86 SER A N 1
ATOM 669 C CA . SER A 1 86 ? 1.724 5.462 -14.687 1.00 87.94 86 SER A CA 1
ATOM 670 C C . SER A 1 86 ? 2.576 6.369 -15.573 1.00 87.94 86 SER A C 1
ATOM 672 O O . SER A 1 86 ? 2.986 7.437 -15.110 1.00 87.94 86 SER A O 1
ATOM 674 N N . PRO A 1 87 ? 2.825 6.013 -16.847 1.00 84.06 87 PRO A N 1
ATOM 675 C CA . PRO A 1 87 ? 3.538 6.884 -17.781 1.00 84.06 87 PRO A CA 1
ATOM 676 C C . PRO A 1 87 ? 2.863 8.253 -17.968 1.00 84.06 87 PRO A C 1
ATOM 678 O O . PRO A 1 87 ? 3.544 9.233 -18.249 1.00 84.06 87 PRO A O 1
ATOM 681 N N . GLY A 1 88 ? 1.538 8.329 -17.777 1.00 85.94 88 GLY A N 1
ATOM 682 C CA . GLY A 1 88 ? 0.756 9.561 -17.920 1.00 85.94 88 GLY A CA 1
ATOM 683 C C . GLY A 1 88 ? 0.893 10.553 -16.759 1.00 85.94 88 GLY A C 1
ATOM 684 O O . GLY A 1 88 ? 0.576 11.725 -16.933 1.00 85.94 88 GLY A O 1
ATOM 685 N N . ALA A 1 89 ? 1.380 10.127 -15.587 1.00 83.31 89 ALA A N 1
ATOM 686 C CA . ALA A 1 89 ? 1.847 11.061 -14.558 1.00 83.31 89 ALA A CA 1
ATOM 687 C C . ALA A 1 89 ? 3.104 10.481 -13.890 1.00 83.31 89 ALA A C 1
ATOM 689 O O . ALA A 1 89 ? 2.977 9.655 -12.975 1.00 83.31 89 ALA A O 1
ATOM 690 N N . PRO A 1 90 ? 4.303 10.874 -14.364 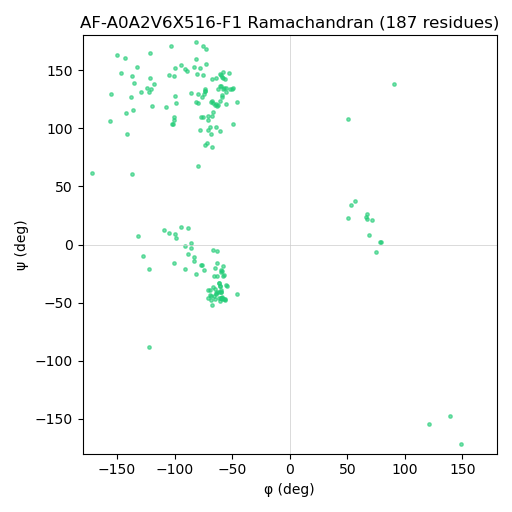1.00 82.44 90 PRO A N 1
ATOM 691 C CA . PRO A 1 90 ? 5.557 10.178 -14.096 1.00 82.44 90 PRO A CA 1
ATOM 692 C C . PRO A 1 90 ? 6.127 10.512 -12.711 1.00 82.44 90 PRO A C 1
ATOM 694 O O . PRO A 1 90 ? 7.173 11.141 -12.566 1.00 82.44 90 PRO A O 1
ATOM 697 N N . VAL A 1 91 ? 5.428 10.073 -11.668 1.00 87.88 91 VAL A N 1
ATOM 698 C CA . VAL A 1 91 ? 5.899 10.120 -10.282 1.00 87.88 91 VAL A CA 1
ATOM 699 C C . VAL A 1 91 ? 6.736 8.874 -10.014 1.00 87.88 91 VAL A C 1
ATOM 701 O O . VAL A 1 91 ? 6.306 7.765 -10.317 1.00 87.88 91 VAL A O 1
ATOM 704 N N . LEU A 1 92 ? 7.933 9.068 -9.451 1.00 89.31 92 LEU A N 1
ATOM 705 C CA . LEU A 1 92 ? 8.906 8.000 -9.206 1.00 89.31 92 LEU A CA 1
ATOM 706 C C . LEU A 1 92 ? 9.287 7.227 -10.485 1.00 89.31 92 LEU A C 1
ATOM 708 O O . LEU A 1 92 ? 9.486 6.029 -10.429 1.00 89.31 92 LEU A O 1
ATOM 712 N N . ILE A 1 93 ? 9.411 7.869 -11.649 1.00 89.12 93 ILE A N 1
ATOM 713 C CA . ILE A 1 93 ? 9.894 7.211 -12.880 1.00 89.12 93 ILE A CA 1
ATOM 714 C C . ILE A 1 93 ? 11.186 7.894 -13.337 1.00 89.12 93 ILE A C 1
ATOM 716 O O . ILE A 1 93 ? 11.283 9.119 -13.310 1.00 89.12 93 ILE A O 1
ATOM 720 N N . GLY A 1 94 ? 12.185 7.120 -13.770 1.00 86.44 94 GLY A N 1
ATOM 721 C CA . GLY A 1 94 ? 13.397 7.646 -14.410 1.00 86.44 94 GLY A CA 1
ATOM 722 C C . GLY A 1 94 ? 14.685 7.273 -13.682 1.00 86.44 94 GLY A C 1
ATOM 723 O O . GLY A 1 94 ? 14.743 6.263 -12.990 1.00 86.44 94 GLY A O 1
ATOM 724 N N . ARG A 1 95 ? 15.740 8.087 -13.837 1.00 87.69 95 ARG A N 1
ATOM 725 C CA . ARG A 1 95 ? 17.106 7.761 -13.370 1.00 87.69 95 ARG A CA 1
ATOM 726 C C . ARG A 1 95 ? 17.193 7.400 -11.882 1.00 87.69 95 ARG A C 1
ATOM 728 O O . ARG A 1 95 ? 18.011 6.565 -11.521 1.00 87.69 95 ARG A O 1
ATOM 735 N N . LEU A 1 96 ? 16.391 8.047 -11.038 1.00 88.88 96 LEU A N 1
ATOM 736 C CA . LEU A 1 96 ? 16.377 7.797 -9.591 1.00 88.88 96 LEU A CA 1
ATOM 737 C C . LEU A 1 96 ? 15.508 6.597 -9.188 1.00 88.88 96 LEU A C 1
ATOM 739 O O . LEU A 1 96 ? 15.635 6.124 -8.069 1.00 88.88 96 LEU A O 1
ATOM 743 N N . HIS A 1 97 ? 14.657 6.117 -10.096 1.00 90.75 97 HIS A N 1
ATOM 744 C CA . HIS A 1 97 ? 13.714 5.021 -9.871 1.00 90.75 97 HIS A CA 1
ATOM 745 C C . HIS A 1 97 ? 13.722 4.073 -11.080 1.00 90.75 97 HIS A C 1
ATOM 747 O O . HIS A 1 97 ? 12.715 3.939 -11.791 1.00 90.75 97 HIS A O 1
ATOM 753 N N . PRO A 1 98 ? 14.884 3.470 -11.394 1.00 90.62 98 PRO A N 1
ATOM 754 C CA . PRO A 1 98 ? 15.023 2.589 -12.547 1.00 90.62 98 PRO A CA 1
ATOM 755 C C . PRO A 1 98 ? 14.078 1.383 -12.476 1.00 90.62 98 PRO A C 1
ATOM 757 O O . PRO A 1 98 ? 13.721 0.843 -13.516 1.00 90.62 98 PRO A O 1
ATOM 760 N N . GLU A 1 99 ? 13.622 0.990 -11.286 1.00 89.88 99 GLU A N 1
ATOM 761 C CA . GLU A 1 99 ? 12.649 -0.080 -11.060 1.00 89.88 99 GLU A CA 1
ATOM 762 C C . GLU A 1 99 ? 11.310 0.106 -11.772 1.00 89.88 99 GLU A C 1
ATOM 764 O O . GLU A 1 99 ? 10.674 -0.890 -12.126 1.00 89.88 99 GLU A O 1
ATOM 769 N N . HIS A 1 100 ? 10.914 1.344 -12.069 1.00 90.88 100 HIS A N 1
ATOM 770 C CA . HIS A 1 100 ? 9.675 1.655 -12.788 1.00 90.88 100 HIS A CA 1
ATOM 771 C C . HIS A 1 100 ? 9.890 1.826 -14.299 1.00 90.88 100 HIS A C 1
ATOM 773 O O . HIS A 1 100 ? 9.030 2.340 -15.015 1.00 90.88 100 HIS A O 1
ATOM 779 N N . LEU A 1 101 ? 11.045 1.387 -14.807 1.00 89.50 101 LEU A N 1
ATOM 780 C CA . LEU A 1 101 ? 11.324 1.308 -16.235 1.00 89.50 101 LEU A CA 1
ATOM 781 C C . LEU A 1 101 ? 11.024 -0.097 -16.788 1.00 89.50 101 LEU A C 1
ATOM 783 O O . LEU A 1 101 ? 11.096 -1.093 -16.054 1.00 89.50 101 LEU A O 1
ATOM 787 N N . PRO A 1 102 ? 10.722 -0.203 -18.097 1.00 88.38 102 PRO A N 1
ATOM 788 C CA . PRO A 1 102 ? 10.567 -1.490 -18.761 1.00 88.38 102 PRO A CA 1
ATOM 789 C C . PRO A 1 102 ? 11.840 -2.340 -18.672 1.00 88.38 102 PRO A C 1
ATOM 791 O O . PRO A 1 102 ? 12.926 -1.910 -19.056 1.00 88.38 102 PRO A O 1
ATOM 794 N N . ALA A 1 103 ? 11.694 -3.573 -18.196 1.00 88.25 103 ALA A N 1
ATOM 795 C CA . ALA A 1 103 ? 12.754 -4.567 -18.160 1.00 88.25 103 ALA A CA 1
ATOM 796 C C . ALA A 1 103 ? 12.946 -5.235 -19.531 1.00 88.25 103 ALA A C 1
ATOM 798 O O . ALA A 1 103 ? 11.977 -5.786 -20.069 1.00 88.25 103 ALA A O 1
ATOM 799 N N . PRO A 1 104 ? 14.181 -5.308 -20.063 1.00 89.00 104 PRO A N 1
ATOM 800 C CA . PRO A 1 104 ? 14.464 -6.132 -21.229 1.00 89.00 104 PRO A CA 1
ATOM 801 C C . PRO A 1 104 ? 14.110 -7.614 -20.983 1.00 89.00 104 PRO A C 1
ATOM 803 O O . PRO A 1 104 ? 14.225 -8.112 -19.852 1.00 89.00 104 PRO A O 1
ATOM 806 N N . PRO A 1 105 ? 13.687 -8.362 -22.018 1.00 87.25 105 PRO A N 1
ATOM 807 C CA . PRO A 1 105 ? 13.458 -9.799 -21.900 1.00 87.25 105 PRO A CA 1
ATOM 808 C C . PRO A 1 105 ? 14.707 -10.531 -21.384 1.00 87.25 105 PRO A C 1
ATOM 810 O O . PRO A 1 105 ? 15.810 -10.311 -21.869 1.00 87.25 105 PRO A O 1
ATOM 813 N N . GLY A 1 106 ? 14.541 -11.393 -20.377 1.00 85.88 106 GLY A N 1
ATOM 814 C CA . GLY A 1 106 ? 15.636 -12.187 -19.802 1.00 85.88 106 GLY A CA 1
ATOM 815 C C . GLY A 1 106 ? 16.617 -11.434 -18.891 1.00 85.88 106 GLY A C 1
ATOM 816 O O . GLY A 1 106 ? 17.449 -12.083 -18.257 1.00 85.88 106 GLY A O 1
ATOM 817 N N . ALA A 1 107 ? 16.514 -10.107 -18.772 1.00 86.62 107 ALA A N 1
ATOM 818 C CA . ALA A 1 107 ? 17.366 -9.324 -17.880 1.00 86.62 107 ALA A CA 1
ATOM 819 C C . ALA A 1 107 ? 16.992 -9.517 -16.394 1.00 86.62 107 ALA A C 1
ATOM 821 O O . ALA A 1 107 ? 15.834 -9.827 -16.084 1.00 86.62 107 ALA A O 1
ATOM 822 N N . PRO A 1 108 ? 17.942 -9.304 -15.460 1.00 85.62 108 PRO A N 1
ATOM 823 C CA . PRO A 1 108 ? 17.642 -9.188 -14.035 1.00 85.62 108 PRO A CA 1
ATOM 824 C C . PRO A 1 108 ? 16.621 -8.075 -13.763 1.00 85.62 108 PRO A C 1
ATOM 826 O O . PRO A 1 108 ? 16.662 -7.023 -14.396 1.00 85.62 108 PRO A O 1
ATOM 829 N N . ARG A 1 109 ? 15.713 -8.311 -12.811 1.00 86.69 109 ARG A N 1
ATOM 830 C CA . ARG A 1 109 ? 14.613 -7.405 -12.441 1.00 86.69 109 ARG A CA 1
ATOM 831 C C . ARG A 1 109 ? 14.555 -7.253 -10.929 1.00 86.69 109 ARG A C 1
ATOM 833 O O . ARG A 1 109 ? 14.898 -8.195 -10.215 1.00 86.69 109 ARG A O 1
ATOM 840 N N . GLY A 1 110 ? 14.053 -6.123 -10.450 1.00 81.69 110 GLY A N 1
ATOM 841 C CA . GLY A 1 110 ? 13.798 -5.911 -9.027 1.00 81.69 110 GLY A CA 1
ATOM 842 C C . GLY A 1 110 ? 13.963 -4.453 -8.633 1.00 81.69 110 GLY A C 1
ATOM 843 O O . GLY A 1 110 ? 14.128 -3.592 -9.483 1.00 81.69 110 GLY A O 1
ATOM 844 N N . PHE A 1 111 ? 13.932 -4.167 -7.338 1.00 84.25 111 PHE A N 1
ATOM 845 C CA . PHE A 1 111 ? 14.171 -2.808 -6.869 1.00 84.25 111 PHE A CA 1
ATOM 846 C C . PHE A 1 111 ? 15.588 -2.335 -7.241 1.00 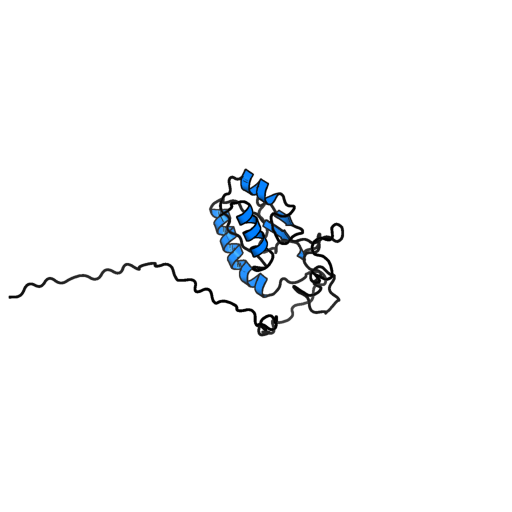84.25 111 PHE A C 1
ATOM 848 O O . PHE A 1 111 ? 16.548 -3.091 -7.082 1.00 84.25 111 PHE A O 1
ATOM 855 N N . GLY A 1 112 ? 15.714 -1.116 -7.776 1.00 86.69 112 GLY A N 1
ATOM 856 C CA . GLY A 1 112 ? 16.969 -0.587 -8.320 1.00 86.69 112 GLY A CA 1
ATOM 857 C C . GLY A 1 112 ? 17.335 -1.070 -9.733 1.00 86.69 112 GLY A C 1
ATOM 858 O O . GLY A 1 112 ? 18.382 -0.679 -10.247 1.00 86.69 112 GLY A O 1
ATOM 859 N N . LEU A 1 113 ? 16.499 -1.887 -10.389 1.00 90.25 113 LEU A N 1
ATOM 860 C CA . LEU A 1 113 ? 16.699 -2.372 -11.762 1.00 90.25 113 LEU A CA 1
ATOM 861 C C . LEU A 1 113 ? 15.387 -2.324 -12.551 1.00 90.25 113 LEU A C 1
ATOM 863 O O . LEU A 1 113 ? 14.359 -2.681 -11.988 1.00 90.25 113 LEU A O 1
ATOM 867 N N . PRO A 1 114 ? 15.387 -2.025 -13.861 1.00 90.94 114 PRO A N 1
ATOM 868 C CA . PRO A 1 114 ? 14.177 -2.102 -14.681 1.00 90.94 114 PRO A CA 1
ATOM 869 C C . PRO A 1 114 ? 13.398 -3.397 -14.442 1.00 90.94 114 PRO A C 1
ATOM 871 O O . PRO A 1 114 ? 13.950 -4.495 -14.554 1.00 90.94 114 PRO A O 1
ATOM 874 N N . SER A 1 115 ? 12.128 -3.275 -14.045 1.00 87.00 115 SER A N 1
ATOM 875 C CA . SER A 1 115 ? 11.367 -4.413 -13.516 1.00 87.00 115 SER A CA 1
ATOM 876 C C . SER A 1 115 ? 10.082 -4.722 -14.278 1.00 87.00 115 SER A C 1
ATOM 878 O O . SER A 1 115 ? 9.590 -5.849 -14.175 1.00 87.00 115 SER A O 1
ATOM 880 N N . SER A 1 116 ? 9.536 -3.760 -15.033 1.00 86.12 116 SER A N 1
ATOM 881 C CA . SER A 1 116 ? 8.175 -3.823 -15.602 1.00 86.12 116 SER A CA 1
ATOM 882 C C . SER A 1 116 ? 7.082 -4.185 -14.578 1.00 86.12 116 SER A C 1
ATOM 884 O O . SER A 1 116 ? 6.052 -4.738 -14.959 1.00 86.12 116 SER A O 1
ATOM 886 N N . SER A 1 117 ? 7.318 -3.960 -13.283 1.00 87.19 117 SER A N 1
ATOM 887 C CA . SER A 1 117 ? 6.403 -4.335 -12.197 1.00 87.19 117 SER A CA 1
ATOM 888 C C . SER A 1 117 ? 5.686 -3.116 -11.653 1.00 87.19 117 SER A C 1
ATOM 890 O O . SER A 1 117 ? 6.299 -2.066 -11.546 1.00 87.19 117 SER A O 1
ATOM 892 N N . CYS A 1 118 ? 4.432 -3.272 -11.238 1.00 90.31 118 CYS A N 1
ATOM 893 C CA . CYS A 1 118 ? 3.600 -2.190 -10.715 1.00 90.31 118 CYS A CA 1
ATOM 894 C C . CYS A 1 118 ? 3.235 -1.125 -11.763 1.00 90.31 118 CYS A C 1
ATOM 896 O O . CYS A 1 118 ? 2.973 0.024 -11.414 1.00 90.31 118 CYS A O 1
ATOM 898 N N . LEU A 1 119 ? 3.201 -1.495 -13.048 1.00 90.69 119 LEU A N 1
ATOM 899 C CA . LEU A 1 119 ? 2.626 -0.645 -14.089 1.00 90.69 119 LEU A CA 1
ATOM 900 C C . LEU A 1 119 ? 1.096 -0.671 -13.980 1.00 90.69 119 LEU A C 1
ATOM 902 O O . LEU A 1 119 ? 0.496 -1.749 -13.936 1.00 90.69 119 LEU A O 1
ATOM 906 N N . GLU A 1 120 ? 0.470 0.503 -13.965 1.00 90.94 120 GLU A N 1
ATOM 907 C CA . GLU A 1 120 ? -0.987 0.659 -13.952 1.00 90.94 120 GLU A CA 1
ATOM 908 C C . GLU A 1 120 ? -1.664 -0.174 -15.056 1.00 90.94 120 GLU A C 1
ATOM 910 O O . GLU A 1 120 ? -1.220 -0.202 -16.203 1.00 90.94 120 GLU A O 1
ATOM 915 N N . GLY A 1 121 ? -2.730 -0.892 -14.689 1.00 89.12 121 GLY A N 1
ATOM 916 C CA . GLY A 1 121 ? -3.462 -1.781 -15.598 1.00 89.12 121 GLY A CA 1
ATOM 917 C C . GLY A 1 121 ? -2.798 -3.138 -15.853 1.00 89.12 121 GLY A C 1
ATOM 918 O O . GLY A 1 121 ? -3.328 -3.931 -16.628 1.00 89.12 121 GLY A O 1
ATOM 919 N N . THR A 1 122 ? -1.662 -3.436 -15.216 1.00 89.38 122 THR A N 1
ATOM 920 C CA . THR A 1 122 ? -1.047 -4.768 -15.288 1.00 89.38 122 THR A CA 1
ATOM 921 C C . THR A 1 122 ? -1.363 -5.603 -14.046 1.00 89.38 122 THR A C 1
ATOM 923 O O . THR A 1 122 ? -1.429 -5.048 -12.949 1.00 89.38 122 THR A O 1
ATOM 926 N N . PRO A 1 123 ? -1.404 -6.946 -14.160 1.00 88.44 123 PRO A N 1
ATOM 927 C CA . PRO A 1 123 ? -1.589 -7.830 -13.004 1.00 88.44 123 PRO A CA 1
ATOM 928 C C . PRO A 1 123 ? -0.530 -7.666 -11.906 1.00 88.44 123 PRO A C 1
ATOM 930 O O . PRO A 1 123 ? -0.712 -8.119 -10.784 1.00 88.44 123 PRO A O 1
ATOM 933 N N . SER A 1 124 ? 0.615 -7.061 -12.231 1.00 87.56 124 SER A N 1
ATOM 934 C CA . SER A 1 124 ? 1.688 -6.811 -11.269 1.00 87.56 124 SER A CA 1
ATOM 935 C C . SER A 1 124 ? 1.433 -5.631 -10.335 1.00 87.56 124 SER A C 1
ATOM 937 O O . SER A 1 124 ? 2.116 -5.514 -9.322 1.00 87.56 124 SER A O 1
ATOM 939 N N . ALA A 1 125 ? 0.490 -4.756 -10.689 1.00 90.69 125 ALA A N 1
ATOM 940 C CA . ALA A 1 125 ? 0.049 -3.645 -9.851 1.00 90.69 125 ALA A CA 1
ATOM 941 C C . ALA A 1 125 ? -1.099 -4.038 -8.908 1.00 90.69 125 ALA A C 1
ATOM 943 O O . ALA A 1 125 ? -1.478 -3.247 -8.049 1.00 90.69 125 ALA A O 1
ATOM 944 N N . GLU A 1 126 ? -1.650 -5.241 -9.068 1.00 92.88 126 GLU A N 1
ATOM 945 C CA . GLU A 1 126 ? -2.774 -5.736 -8.281 1.00 92.88 126 GLU A CA 1
ATOM 946 C C . GLU A 1 126 ? -2.298 -6.498 -7.042 1.00 92.88 126 GLU A C 1
ATOM 948 O O . GLU A 1 126 ? -1.245 -7.148 -7.023 1.00 92.88 126 GLU A O 1
ATOM 953 N N . THR A 1 127 ? -3.121 -6.463 -5.999 1.00 94.00 127 THR A N 1
ATOM 954 C CA . THR A 1 127 ? -2.953 -7.306 -4.819 1.00 94.00 127 THR A CA 1
ATOM 955 C C . THR A 1 127 ? -2.934 -8.781 -5.224 1.00 94.00 127 THR A C 1
ATOM 957 O O . THR A 1 127 ? -3.769 -9.250 -5.997 1.00 94.00 127 THR A O 1
ATOM 960 N N . VAL A 1 128 ? -1.987 -9.551 -4.679 1.00 93.06 128 VAL A N 1
ATOM 961 C CA . VAL A 1 128 ? -1.874 -10.978 -5.010 1.00 93.06 128 VAL A CA 1
ATOM 962 C C . VAL A 1 128 ? -3.169 -11.730 -4.663 1.00 93.06 128 VAL A C 1
ATOM 964 O O . VAL A 1 128 ? -3.754 -11.458 -3.615 1.00 93.06 128 VAL A O 1
ATOM 967 N N . PRO A 1 129 ? -3.592 -12.740 -5.448 1.00 93.19 129 PRO A N 1
ATOM 968 C CA . PRO A 1 129 ? -4.875 -13.420 -5.228 1.00 93.19 129 PRO A CA 1
ATOM 969 C C . PRO A 1 129 ? -5.062 -14.004 -3.818 1.00 93.19 129 PRO A C 1
ATOM 971 O O . PRO A 1 129 ? -6.153 -13.959 -3.263 1.00 93.19 129 PRO A O 1
ATOM 974 N N . ALA A 1 130 ? -3.988 -14.498 -3.191 1.00 93.81 130 ALA A N 1
ATOM 975 C CA . ALA A 1 130 ? -4.026 -15.007 -1.815 1.00 93.81 130 ALA A CA 1
ATOM 976 C C . ALA A 1 130 ? -4.343 -13.920 -0.765 1.00 93.81 130 ALA A C 1
ATOM 978 O O . ALA A 1 130 ? -4.769 -14.225 0.352 1.00 93.81 130 ALA A O 1
ATOM 979 N N . LEU A 1 131 ? -4.132 -12.650 -1.115 1.00 96.25 131 LEU A N 1
ATOM 980 C CA . LEU A 1 131 ? -4.387 -11.467 -0.300 1.00 96.25 131 LEU A CA 1
ATOM 981 C C . LEU A 1 131 ? -5.580 -10.633 -0.785 1.00 96.25 131 LEU A C 1
ATOM 983 O O . LEU A 1 131 ? -5.759 -9.532 -0.284 1.00 96.25 131 LEU A O 1
ATOM 987 N N . ALA A 1 132 ? -6.401 -11.158 -1.702 1.00 95.81 132 ALA A N 1
ATOM 988 C CA . ALA A 1 132 ? -7.471 -10.399 -2.343 1.00 95.81 132 ALA A CA 1
ATOM 989 C C . ALA A 1 132 ? -8.366 -9.632 -1.334 1.00 95.81 132 ALA A C 1
ATOM 991 O O . ALA A 1 132 ? -8.777 -10.211 -0.308 1.00 95.81 132 ALA A O 1
ATOM 992 N N . PRO A 1 133 ? -8.670 -8.350 -1.619 1.00 96.8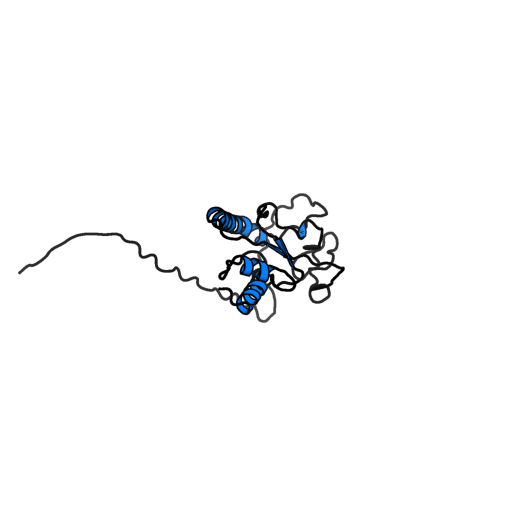1 133 PRO A N 1
ATOM 993 C CA . PRO A 1 133 ? -9.623 -7.563 -0.847 1.00 96.81 133 PRO A CA 1
ATOM 994 C C . PRO A 1 133 ? -11.018 -8.195 -0.848 1.00 96.81 133 PRO A C 1
ATOM 996 O O . PRO A 1 133 ? -11.445 -8.808 -1.828 1.00 96.81 133 PRO A O 1
ATOM 999 N N . GLY A 1 134 ? -11.725 -8.0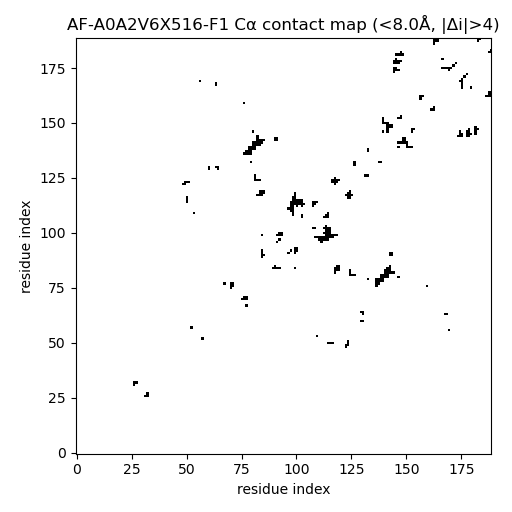47 0.267 1.00 94.25 134 GLY A N 1
ATOM 1000 C CA . GLY A 1 134 ? -13.151 -8.329 0.373 1.00 94.25 134 GLY A CA 1
ATOM 1001 C C . GLY A 1 134 ? -14.008 -7.237 -0.284 1.00 94.25 134 GLY A C 1
ATOM 1002 O O . GLY A 1 134 ? -13.496 -6.174 -0.630 1.00 94.25 134 GLY A O 1
ATOM 1003 N N . PRO A 1 135 ? -15.324 -7.467 -0.429 1.00 92.19 135 PRO A N 1
ATOM 1004 C CA . PRO A 1 135 ? -16.228 -6.536 -1.113 1.00 92.19 135 PRO A CA 1
ATOM 1005 C C . PRO A 1 135 ? -16.310 -5.151 -0.448 1.00 92.19 135 PRO A C 1
ATOM 1007 O O . PRO A 1 135 ? -16.425 -4.150 -1.148 1.00 92.19 135 PRO A O 1
ATOM 1010 N N . ASP A 1 136 ? -16.193 -5.086 0.880 1.00 90.88 136 ASP A N 1
ATOM 1011 C CA . ASP A 1 136 ? -16.280 -3.840 1.657 1.00 90.88 136 ASP A CA 1
ATOM 1012 C C . ASP A 1 136 ? -14.902 -3.267 2.047 1.00 90.88 136 ASP A C 1
ATOM 1014 O O . ASP A 1 136 ? -14.805 -2.340 2.857 1.00 90.88 136 ASP A O 1
ATOM 1018 N N . GLU A 1 137 ? -13.817 -3.824 1.499 1.00 97.00 137 GLU A N 1
ATOM 1019 C CA . GLU A 1 137 ? -12.442 -3.444 1.829 1.00 97.00 137 GLU A CA 1
ATOM 1020 C C . GLU A 1 137 ? -11.871 -2.543 0.724 1.00 97.00 137 GLU A C 1
ATOM 1022 O O . GLU A 1 137 ? -11.515 -3.026 -0.354 1.00 97.00 137 GLU A O 1
ATOM 1027 N N . PRO A 1 138 ? -11.784 -1.218 0.946 1.00 96.44 138 PRO A N 1
ATOM 1028 C CA . PRO A 1 138 ? -11.358 -0.292 -0.092 1.00 96.44 138 PRO A CA 1
ATOM 1029 C C . PRO A 1 138 ? -9.883 -0.478 -0.463 1.00 96.44 138 PRO A C 1
ATOM 1031 O O . PRO A 1 138 ? -9.017 -0.672 0.397 1.00 96.44 138 PRO A O 1
ATOM 1034 N N . VAL A 1 139 ? -9.603 -0.326 -1.759 1.00 97.75 139 VAL A N 1
ATOM 1035 C CA . VAL A 1 139 ? -8.255 -0.329 -2.335 1.00 97.75 139 VAL A CA 1
ATOM 1036 C C . VAL A 1 139 ? -7.876 1.088 -2.753 1.00 97.75 139 VAL A C 1
ATOM 1038 O O . VAL A 1 139 ? -8.506 1.686 -3.625 1.00 97.75 139 VAL A O 1
ATOM 1041 N N . PHE A 1 140 ? -6.818 1.622 -2.151 1.00 97.12 140 PHE A N 1
ATOM 1042 C CA . PHE A 1 140 ? -6.283 2.944 -2.458 1.00 97.12 140 PHE A CA 1
ATOM 1043 C C . PHE A 1 140 ? -5.059 2.808 -3.360 1.00 97.12 140 PHE A C 1
ATOM 1045 O O . PHE A 1 140 ? -3.979 2.399 -2.925 1.00 97.12 140 PHE A O 1
ATOM 1052 N N . ARG A 1 141 ? -5.221 3.168 -4.634 1.00 95.12 141 ARG A N 1
ATOM 1053 C CA . ARG A 1 141 ? -4.104 3.196 -5.581 1.00 95.12 141 ARG A CA 1
ATOM 1054 C C . ARG A 1 141 ? -3.244 4.426 -5.341 1.00 95.12 141 ARG A C 1
ATOM 1056 O O . ARG A 1 141 ? -3.746 5.548 -5.330 1.00 95.12 141 ARG A O 1
ATOM 1063 N N . LYS A 1 142 ? -1.945 4.206 -5.160 1.00 94.25 142 LYS A N 1
ATOM 1064 C CA . LYS A 1 142 ? -0.956 5.244 -4.863 1.00 94.25 142 LYS A CA 1
ATOM 1065 C C . LYS A 1 142 ? 0.134 5.280 -5.928 1.00 94.25 142 LYS A C 1
ATOM 1067 O O . LYS A 1 142 ? 0.584 4.242 -6.409 1.00 94.25 142 LYS A O 1
ATOM 1072 N N . ARG A 1 143 ? 0.594 6.493 -6.242 1.00 91.69 143 ARG A N 1
ATOM 1073 C CA . ARG A 1 143 ? 1.723 6.746 -7.161 1.00 91.69 143 ARG A CA 1
ATOM 1074 C C . ARG A 1 143 ? 3.031 7.045 -6.428 1.00 91.69 143 ARG A C 1
ATOM 1076 O O . ARG A 1 143 ? 4.090 7.010 -7.037 1.00 91.69 143 ARG A O 1
ATOM 1083 N N . GLY A 1 144 ? 2.954 7.356 -5.134 1.00 91.25 144 GLY A N 1
ATOM 1084 C CA . GLY A 1 144 ? 4.098 7.545 -4.244 1.00 91.25 144 GLY A CA 1
ATOM 1085 C C . GLY A 1 144 ? 4.330 6.338 -3.332 1.00 91.25 144 GLY A C 1
ATOM 1086 O O . GLY A 1 144 ? 3.504 5.423 -3.251 1.00 91.25 144 GLY A O 1
ATOM 1087 N N . TYR A 1 145 ? 5.451 6.330 -2.611 1.00 94.44 145 TYR A N 1
ATOM 1088 C CA . TYR A 1 145 ? 5.717 5.296 -1.606 1.00 94.44 145 TYR A CA 1
ATOM 1089 C C . TYR A 1 145 ? 4.820 5.434 -0.373 1.00 94.44 145 TYR A C 1
ATOM 1091 O O . TYR A 1 145 ? 4.298 4.419 0.081 1.00 94.44 145 TYR A O 1
ATOM 1099 N N . ASP A 1 146 ? 4.565 6.663 0.080 1.00 96.81 146 ASP A N 1
ATOM 1100 C CA . ASP A 1 146 ? 3.600 6.970 1.141 1.00 96.81 146 ASP A CA 1
ATOM 1101 C C . ASP A 1 146 ? 2.160 6.660 0.684 1.00 96.81 146 ASP A C 1
ATOM 1103 O O . ASP A 1 146 ? 1.679 7.213 -0.308 1.00 96.81 146 ASP A O 1
ATOM 1107 N N . GLY A 1 147 ? 1.470 5.783 1.420 1.00 97.19 147 GLY A N 1
ATOM 1108 C CA . GLY A 1 147 ? 0.069 5.419 1.203 1.00 97.19 147 GLY A CA 1
ATOM 1109 C C . GLY A 1 147 ? -0.923 6.576 1.276 1.00 97.19 147 GLY A C 1
ATOM 1110 O O . GLY A 1 147 ? -1.994 6.484 0.677 1.00 97.19 147 GLY A O 1
ATOM 1111 N N . PHE A 1 148 ? -0.574 7.671 1.951 1.00 97.81 148 PHE A N 1
ATOM 1112 C CA . PHE A 1 148 ? -1.423 8.855 2.071 1.00 97.81 148 PHE A CA 1
ATOM 1113 C C . PHE A 1 148 ? -1.181 9.899 0.975 1.00 97.81 148 PHE A C 1
ATOM 1115 O O . PHE A 1 148 ? -2.031 10.759 0.737 1.00 97.81 148 PHE A O 1
ATOM 1122 N N . ALA A 1 149 ? -0.018 9.874 0.323 1.00 94.50 149 ALA A N 1
ATOM 1123 C CA . ALA A 1 149 ? 0.364 10.902 -0.635 1.00 94.50 149 ALA A CA 1
ATOM 1124 C C . ALA A 1 149 ? -0.474 10.795 -1.919 1.00 94.50 149 ALA A C 1
ATOM 1126 O O . ALA A 1 149 ? -0.320 9.863 -2.709 1.00 94.50 149 ALA A O 1
ATOM 1127 N N . GLY A 1 150 ? -1.355 11.777 -2.132 1.00 92.00 150 GLY A N 1
ATOM 1128 C CA . GLY A 1 150 ? -2.227 11.832 -3.308 1.00 92.00 150 GLY A CA 1
ATOM 1129 C C . GLY A 1 150 ? -3.353 10.793 -3.303 1.00 92.00 150 GLY A C 1
ATOM 1130 O O . GLY A 1 150 ? -3.871 10.470 -4.369 1.00 92.00 150 GLY A O 1
ATOM 1131 N N . THR A 1 151 ? -3.725 10.260 -2.135 1.00 96.25 151 THR A N 1
ATOM 1132 C CA . THR A 1 151 ? -4.835 9.305 -1.980 1.00 96.25 151 THR A CA 1
ATOM 1133 C C . THR A 1 151 ? -5.897 9.835 -1.014 1.00 96.25 151 THR A C 1
ATOM 1135 O O . THR A 1 151 ? -5.660 10.761 -0.240 1.00 96.25 151 THR A O 1
ATOM 1138 N N . SER A 1 152 ? -7.081 9.220 -1.025 1.00 97.56 152 SER A N 1
ATOM 1139 C CA . SER A 1 152 ? -8.161 9.490 -0.065 1.00 97.56 152 SER A CA 1
ATOM 1140 C C . SER A 1 152 ? -8.079 8.636 1.212 1.00 97.56 152 SER A C 1
ATOM 1142 O O . SER A 1 152 ? -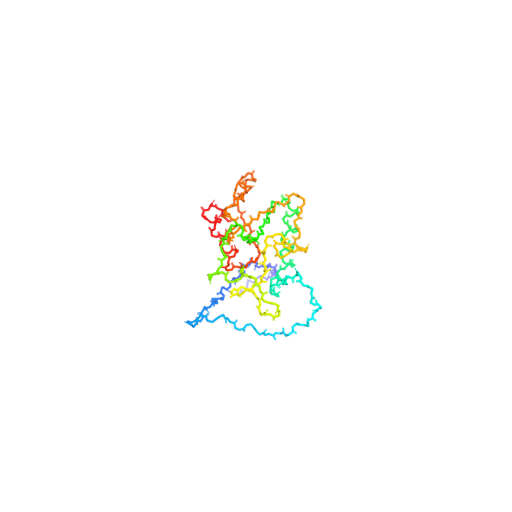9.048 8.583 1.973 1.00 97.56 152 SER A O 1
ATOM 1144 N N . LEU A 1 153 ? -6.937 7.981 1.474 1.00 98.25 153 LEU A N 1
ATOM 1145 C CA . LEU A 1 153 ? -6.771 7.046 2.594 1.00 98.25 153 LEU A CA 1
ATOM 1146 C C . LEU A 1 153 ? -7.030 7.707 3.957 1.00 98.25 153 LEU A C 1
ATOM 1148 O O . LEU A 1 153 ? -7.774 7.154 4.763 1.00 98.25 153 LEU A O 1
ATOM 1152 N N . ASP A 1 154 ? -6.473 8.899 4.205 1.00 98.19 154 ASP A N 1
ATOM 1153 C CA . ASP A 1 154 ? -6.670 9.617 5.477 1.00 98.19 154 ASP A CA 1
ATOM 1154 C C . ASP A 1 154 ? -8.151 9.935 5.719 1.00 98.19 154 ASP A C 1
ATOM 1156 O O . ASP A 1 154 ? -8.700 9.611 6.769 1.00 98.19 154 ASP A O 1
ATOM 1160 N N . GLY A 1 155 ? -8.830 10.488 4.710 1.00 97.81 155 GLY A N 1
ATOM 1161 C CA . GLY A 1 155 ? -10.258 10.785 4.798 1.00 97.81 155 GLY A CA 1
ATOM 1162 C C . GLY A 1 155 ? -11.092 9.531 5.067 1.00 97.81 155 GLY A C 1
ATOM 1163 O O . GLY A 1 155 ? -11.989 9.551 5.907 1.00 97.81 155 GLY A O 1
ATOM 1164 N N . ALA A 1 156 ? -10.763 8.412 4.415 1.00 97.50 156 ALA A N 1
ATOM 1165 C CA . ALA A 1 156 ? -11.457 7.145 4.618 1.00 97.50 156 ALA A CA 1
ATOM 1166 C C . ALA A 1 156 ? -11.243 6.551 6.021 1.00 97.50 156 ALA A C 1
ATOM 1168 O O . ALA A 1 156 ? -12.180 5.968 6.576 1.00 97.50 156 ALA A O 1
ATOM 1169 N N . LEU A 1 157 ? -10.043 6.690 6.591 1.00 97.75 157 LEU A N 1
ATOM 1170 C CA . LEU A 1 157 ? -9.726 6.265 7.957 1.00 97.75 157 LEU A CA 1
ATOM 1171 C C . LEU A 1 157 ? -10.448 7.138 8.990 1.00 97.75 157 LEU A C 1
ATOM 1173 O O . LEU A 1 157 ? -11.129 6.608 9.871 1.00 97.75 157 LEU A O 1
ATOM 1177 N N . ARG A 1 158 ? -10.389 8.467 8.836 1.00 97.50 158 ARG A N 1
ATOM 1178 C CA . ARG A 1 158 ? -11.060 9.423 9.733 1.00 97.50 158 ARG A CA 1
ATOM 1179 C C . ARG A 1 158 ? -12.575 9.288 9.707 1.00 97.50 158 ARG A C 1
ATOM 1181 O O . ARG A 1 158 ? -13.194 9.278 10.766 1.00 97.50 158 ARG A O 1
ATOM 1188 N N . ALA A 1 159 ? -13.169 9.094 8.529 1.00 96.94 159 ALA A N 1
ATOM 1189 C CA . ALA A 1 159 ? -14.607 8.849 8.395 1.00 96.94 159 ALA A CA 1
ATOM 1190 C C . ALA A 1 159 ? -15.076 7.589 9.150 1.00 96.94 159 ALA A C 1
ATOM 1192 O O . ALA A 1 159 ? -16.251 7.472 9.482 1.00 96.94 159 ALA A O 1
ATOM 1193 N N . ARG A 1 160 ? -14.161 6.654 9.437 1.00 95.56 160 ARG A N 1
ATOM 1194 C CA . ARG A 1 160 ? -14.411 5.429 10.214 1.00 95.56 160 ARG A CA 1
ATOM 1195 C C . ARG A 1 160 ? -13.979 5.547 11.681 1.00 95.56 160 ARG A C 1
ATOM 1197 O O . ARG A 1 160 ? -14.018 4.552 12.396 1.00 95.56 160 ARG A O 1
ATOM 1204 N N . GLY A 1 161 ? -13.543 6.728 12.126 1.00 96.69 161 GLY A N 1
ATOM 1205 C CA . GLY A 1 161 ? -13.076 6.962 13.495 1.00 96.69 161 GLY A CA 1
ATOM 1206 C C . GLY A 1 161 ? -11.779 6.227 13.851 1.00 96.69 161 GLY A C 1
ATOM 1207 O O . GLY A 1 161 ? -11.528 5.975 15.027 1.00 96.69 161 GLY A O 1
ATOM 1208 N N . VAL A 1 162 ? -10.964 5.846 12.860 1.00 97.69 162 VAL A N 1
ATOM 1209 C CA . VAL A 1 162 ? -9.705 5.130 13.105 1.00 97.69 162 VAL A CA 1
ATOM 1210 C C . VAL A 1 162 ? -8.657 6.086 13.674 1.00 97.69 162 VAL A C 1
ATOM 1212 O O . VAL A 1 162 ? -8.437 7.163 13.131 1.00 97.69 162 VAL A O 1
ATOM 1215 N N . THR A 1 163 ? -7.985 5.673 14.748 1.00 97.19 163 THR A N 1
ATOM 1216 C CA . THR A 1 163 ? -6.908 6.436 15.411 1.00 97.19 163 THR A CA 1
ATOM 1217 C C . THR A 1 163 ? -5.619 5.631 15.588 1.00 97.19 163 THR A C 1
ATOM 1219 O O . THR A 1 163 ? -4.583 6.186 15.951 1.00 97.19 163 THR A O 1
ATOM 1222 N N . SER A 1 164 ? -5.658 4.322 15.332 1.00 97.81 164 SER A N 1
ATOM 1223 C CA . SER A 1 164 ? -4.510 3.422 15.447 1.00 97.81 164 SER A CA 1
ATOM 1224 C C . SER A 1 164 ? -4.439 2.497 14.244 1.00 97.81 164 SER A C 1
ATOM 1226 O O . SER A 1 164 ? -5.473 2.005 13.785 1.00 97.81 164 SER A O 1
ATOM 1228 N N . LEU A 1 165 ? -3.231 2.264 13.738 1.00 97.75 165 LEU A N 1
ATOM 1229 C CA . LEU A 1 165 ? -2.996 1.512 12.512 1.00 97.75 165 LEU A CA 1
ATOM 1230 C C . LEU A 1 165 ? -2.061 0.333 12.766 1.00 97.75 165 LEU A C 1
ATOM 1232 O O . LEU A 1 165 ? -0.990 0.468 13.349 1.00 97.75 165 LEU A O 1
ATOM 1236 N N . ILE A 1 166 ? -2.431 -0.830 12.233 1.00 97.81 166 ILE A N 1
ATOM 1237 C CA . ILE A 1 166 ? -1.485 -1.925 12.017 1.00 97.81 166 ILE A CA 1
ATOM 1238 C C . ILE A 1 166 ? -1.113 -1.901 10.540 1.00 97.81 166 ILE A C 1
ATOM 1240 O O . ILE A 1 166 ? -1.938 -2.206 9.681 1.00 97.81 166 ILE A O 1
ATOM 1244 N N . VAL A 1 167 ? 0.128 -1.519 10.245 1.00 97.31 167 VAL A N 1
ATOM 1245 C CA . VAL A 1 167 ? 0.637 -1.426 8.873 1.00 97.31 167 VAL A CA 1
ATOM 1246 C C . VAL A 1 167 ? 1.461 -2.671 8.553 1.00 97.31 167 VAL A C 1
ATOM 1248 O O . VAL A 1 167 ? 2.378 -3.030 9.288 1.00 97.31 167 VAL A O 1
ATOM 1251 N N . THR A 1 168 ? 1.140 -3.333 7.444 1.00 96.06 168 THR A N 1
ATOM 1252 C CA . THR A 1 168 ? 1.857 -4.513 6.943 1.00 96.06 168 THR A CA 1
ATOM 1253 C C . THR A 1 168 ? 1.924 -4.486 5.417 1.00 96.06 168 THR A C 1
ATOM 1255 O O . THR A 1 168 ? 1.154 -3.774 4.774 1.00 96.06 168 THR A O 1
ATOM 1258 N N . GLY A 1 169 ? 2.851 -5.240 4.826 1.00 94.00 169 GLY A N 1
ATOM 1259 C CA . GLY A 1 169 ? 3.023 -5.324 3.378 1.00 94.00 169 GLY A CA 1
ATOM 1260 C C . GLY A 1 169 ? 4.487 -5.332 2.955 1.00 94.00 169 GLY A C 1
ATOM 1261 O O . GLY A 1 169 ? 5.347 -5.870 3.649 1.00 94.00 169 GLY A O 1
ATOM 1262 N N . THR A 1 170 ? 4.765 -4.750 1.788 1.00 90.69 170 THR A N 1
ATOM 1263 C CA . THR A 1 170 ? 6.099 -4.725 1.177 1.00 90.69 170 THR A CA 1
ATOM 1264 C C . THR A 1 170 ? 6.332 -3.427 0.387 1.00 90.69 170 THR A C 1
ATOM 1266 O O . THR A 1 170 ? 5.391 -2.869 -0.174 1.00 90.69 170 THR A O 1
ATOM 1269 N N . MET A 1 171 ? 7.551 -2.881 0.309 1.00 90.19 171 MET A N 1
ATOM 1270 C CA . MET A 1 171 ? 8.755 -3.253 1.077 1.00 90.19 171 MET A CA 1
ATOM 1271 C C . MET A 1 171 ? 8.846 -2.469 2.391 1.00 90.19 171 MET A C 1
ATOM 1273 O O . MET A 1 171 ? 8.380 -1.328 2.467 1.00 90.19 171 MET A O 1
ATOM 1277 N N . THR A 1 172 ? 9.441 -3.091 3.414 1.00 91.88 172 THR A N 1
ATOM 1278 C CA . THR A 1 172 ? 9.517 -2.563 4.786 1.00 91.88 172 THR A CA 1
ATOM 1279 C C . THR A 1 172 ? 10.166 -1.185 4.852 1.00 91.88 172 THR A C 1
ATOM 1281 O O . THR A 1 172 ? 9.627 -0.286 5.481 1.00 91.88 172 THR A O 1
ATOM 1284 N N . ASP A 1 173 ? 11.299 -1.011 4.181 1.00 92.62 173 ASP A N 1
ATOM 1285 C CA . ASP A 1 173 ? 12.147 0.186 4.173 1.00 92.62 173 ASP A CA 1
ATOM 1286 C C . ASP A 1 173 ? 11.718 1.251 3.152 1.00 92.62 173 ASP A C 1
ATOM 1288 O O . ASP A 1 173 ? 12.304 2.330 3.105 1.00 92.62 173 ASP A O 1
ATOM 1292 N N . ILE A 1 174 ? 10.687 0.968 2.351 1.00 92.94 174 ILE A N 1
ATOM 1293 C CA . ILE A 1 174 ? 10.215 1.852 1.281 1.00 92.94 174 ILE A CA 1
ATOM 1294 C C . ILE A 1 174 ? 8.745 2.193 1.512 1.00 92.94 174 ILE A C 1
ATOM 1296 O O . ILE A 1 174 ? 8.438 3.186 2.165 1.00 92.94 174 ILE A O 1
ATOM 1300 N N . CYS A 1 175 ? 7.813 1.376 1.013 1.00 95.19 175 CYS A N 1
ATOM 1301 C CA . CYS A 1 175 ? 6.383 1.683 1.062 1.00 95.19 175 CYS A CA 1
ATOM 1302 C C . CYS A 1 175 ? 5.833 1.632 2.489 1.00 95.19 175 CYS A C 1
ATOM 1304 O O . CYS A 1 175 ? 5.063 2.509 2.880 1.00 95.19 175 CYS A O 1
ATOM 1306 N N . VAL A 1 176 ? 6.215 0.613 3.264 1.00 96.81 176 VAL A N 1
ATOM 1307 C CA . VAL A 1 176 ? 5.717 0.445 4.635 1.00 96.81 176 VAL A CA 1
ATOM 1308 C C . VAL A 1 176 ? 6.254 1.573 5.511 1.00 96.81 176 VAL A C 1
ATOM 1310 O O . VAL A 1 176 ? 5.459 2.286 6.113 1.00 96.81 176 VAL A O 1
ATOM 1313 N N . LEU A 1 177 ? 7.571 1.806 5.516 1.00 97.88 177 LEU A N 1
ATOM 1314 C CA . LEU A 1 177 ? 8.184 2.889 6.287 1.00 97.88 177 LEU A CA 1
ATOM 1315 C C . LEU A 1 177 ? 7.646 4.268 5.888 1.00 97.88 177 LEU A C 1
ATOM 1317 O O . LEU A 1 177 ? 7.265 5.037 6.767 1.00 97.88 177 LEU A O 1
ATOM 1321 N N . ALA A 1 178 ? 7.559 4.577 4.589 1.00 98.00 178 ALA A N 1
ATOM 1322 C CA . ALA A 1 178 ? 7.019 5.858 4.130 1.00 98.00 178 ALA A CA 1
ATOM 1323 C C . ALA A 1 178 ? 5.571 6.066 4.594 1.00 98.00 178 ALA A C 1
ATOM 1325 O O . ALA A 1 178 ? 5.220 7.158 5.034 1.00 98.00 178 ALA A O 1
ATOM 1326 N N . THR A 1 179 ? 4.749 5.014 4.553 1.00 98.56 179 THR A N 1
ATOM 1327 C CA . THR A 1 179 ? 3.359 5.071 5.028 1.00 98.56 179 THR A CA 1
ATOM 1328 C C . THR A 1 179 ? 3.285 5.220 6.546 1.00 98.56 179 THR A C 1
ATOM 1330 O O . THR A 1 179 ? 2.465 5.989 7.031 1.00 98.56 179 THR A O 1
ATOM 1333 N N . VAL A 1 180 ? 4.149 4.547 7.312 1.00 98.50 180 VAL A N 1
ATOM 1334 C CA . VAL A 1 180 ? 4.212 4.696 8.779 1.00 98.50 180 VAL A CA 1
ATOM 1335 C C . VAL A 1 180 ? 4.631 6.117 9.172 1.00 98.50 180 VAL A C 1
ATOM 1337 O O . VAL A 1 180 ? 4.020 6.709 10.057 1.00 98.50 180 VAL A O 1
ATOM 1340 N N . ILE A 1 181 ? 5.609 6.713 8.485 1.00 98.44 181 ILE A N 1
ATOM 1341 C CA . ILE A 1 181 ? 5.982 8.124 8.693 1.00 98.44 181 ILE A CA 1
ATOM 1342 C C . ILE A 1 181 ? 4.817 9.047 8.300 1.00 98.44 181 ILE A C 1
ATOM 1344 O O . ILE A 1 181 ? 4.483 9.979 9.031 1.00 98.44 181 ILE A O 1
ATOM 1348 N N . GLY A 1 182 ? 4.153 8.766 7.175 1.00 98.25 182 GLY A N 1
ATOM 1349 C CA . GLY A 1 182 ? 2.959 9.490 6.740 1.00 98.25 182 GLY A CA 1
ATOM 1350 C C . GLY A 1 182 ? 1.802 9.402 7.742 1.00 98.25 182 GLY A C 1
ATOM 1351 O O . GLY A 1 182 ? 1.084 10.387 7.927 1.00 98.25 182 GLY A O 1
ATOM 1352 N N . ALA A 1 183 ? 1.650 8.260 8.413 1.00 98.44 183 ALA A N 1
ATOM 1353 C CA . ALA A 1 183 ? 0.682 8.042 9.481 1.00 98.44 183 ALA A CA 1
ATOM 1354 C C . ALA A 1 183 ? 1.041 8.856 10.731 1.00 98.44 183 ALA A C 1
ATOM 1356 O O . ALA A 1 183 ? 0.179 9.537 11.285 1.00 98.44 183 ALA A O 1
ATOM 1357 N N . LEU A 1 184 ? 2.321 8.853 11.119 1.00 98.19 184 LEU A N 1
ATOM 1358 C CA . LEU A 1 184 ? 2.829 9.623 12.255 1.00 98.19 184 LEU A CA 1
ATOM 1359 C C . LEU A 1 184 ? 2.568 11.125 12.082 1.00 98.19 184 LEU A C 1
ATOM 1361 O O . LEU A 1 184 ? 2.059 11.768 12.995 1.00 98.19 184 LEU A O 1
ATOM 1365 N N . HIS A 1 185 ? 2.837 11.681 10.896 1.00 98.06 185 HIS A N 1
ATOM 1366 C CA . HIS A 1 185 ? 2.549 13.091 10.593 1.00 98.06 185 HIS A CA 1
ATOM 1367 C C . HIS A 1 185 ? 1.054 13.444 10.632 1.00 98.06 185 HIS A C 1
ATOM 1369 O O . HIS A 1 185 ? 0.703 14.621 10.657 1.00 98.06 185 HIS A O 1
ATOM 1375 N N . ARG A 1 186 ? 0.174 12.440 10.610 1.00 98.12 186 ARG A N 1
ATOM 1376 C CA . ARG A 1 186 ? -1.287 12.586 10.686 1.00 98.12 186 ARG A CA 1
ATOM 1377 C C . ARG A 1 186 ? -1.849 12.191 12.052 1.00 98.12 186 ARG A C 1
ATOM 1379 O O . ARG A 1 186 ? -3.067 12.107 12.192 1.00 98.12 186 ARG A O 1
ATOM 1386 N N . GLU A 1 187 ? -0.967 11.983 13.032 1.00 97.94 187 GLU A N 1
ATOM 1387 C CA . GLU A 1 187 ? -1.285 11.661 14.427 1.00 97.94 187 GLU A CA 1
ATOM 1388 C C . GLU A 1 187 ? -1.961 10.295 14.638 1.00 97.94 187 GLU A C 1
ATOM 1390 O O . GLU A 1 187 ? -2.629 10.070 15.650 1.00 97.94 187 GLU A O 1
ATOM 1395 N N . TYR A 1 188 ? -1.766 9.351 13.714 1.00 97.75 188 TYR A N 1
ATOM 1396 C CA . TYR A 1 188 ? -2.124 7.953 13.957 1.00 97.75 188 TYR A CA 1
ATOM 1397 C C . TYR A 1 188 ? -1.104 7.285 14.886 1.00 97.75 188 TYR A C 1
ATOM 1399 O O . TYR A 1 188 ? 0.090 7.589 14.836 1.00 97.75 188 TYR A O 1
ATOM 1407 N N . ARG A 1 189 ? -1.589 6.361 15.719 1.00 95.31 189 ARG A N 1
ATOM 1408 C CA . ARG A 1 189 ? -0.766 5.517 16.601 1.00 95.31 189 ARG A CA 1
ATOM 1409 C C . ARG A 1 189 ? -0.430 4.173 15.975 1.00 95.31 189 ARG A C 1
ATOM 1411 O O . ARG A 1 189 ? -1.327 3.603 15.312 1.00 95.31 189 ARG A O 1
#

Radius of gyration: 22.72 Å; Cα contacts (8 Å, |Δi|>4): 203; chains: 1; bounding box: 47×41×91 Å

Foldseek 3Di:
DDDDDDDDDDDDDPPDPDDPPPPPPDQDPVNDDDPDDDPPDDDDDDDPFDQDPDPVQVVCLVVVLVVVVVCVVVVHAAEAEFEAAEPVDHQQDDDNFQLCAADDPPDDHDGVHPHVARHPPGPRRDDDPSNDDDPPHYYWYDNALASPVPTCVLVVCVVVVAQEDDFDHDDCVTNRVNNVVVCVVVNHD

Secondary structure (DSSP, 8-state):
---------------PPP-------PPPTT-PPP-------------TT-PPPPHHHHHTHHH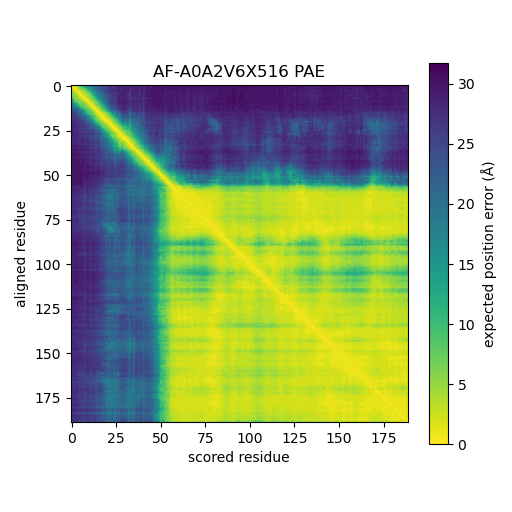HHHHHHHHHHTT----EEEE-BBTTB-TT-BTTBGGGSPPPTTS--BTTB----SBTTSGGGSPPGGGPPPTT--EEEESSSSTTTTSSHHHHHHTTT--------S-IIIIIHHHHHHHHTTT--

pLDDT: mean 75.3, std 28.29, range [19.64, 98.56]